Protein AF-A0A6I2UGS1-F1 (afdb_monomer_lite)

Structure (mmCIF, N/CA/C/O backbone):
data_AF-A0A6I2UGS1-F1
#
_entry.id   AF-A0A6I2UGS1-F1
#
loop_
_atom_site.group_PDB
_atom_site.id
_atom_site.type_symbol
_atom_site.label_atom_id
_atom_site.label_alt_id
_atom_site.label_comp_id
_atom_site.label_asym_id
_atom_site.label_entity_id
_atom_site.label_seq_id
_atom_site.pdbx_PDB_ins_code
_atom_site.Cartn_x
_atom_site.Cartn_y
_atom_site.Cartn_z
_atom_site.occupancy
_atom_site.B_iso_or_equiv
_atom_site.auth_seq_id
_atom_site.auth_comp_id
_atom_site.auth_asym_id
_atom_site.auth_atom_id
_atom_site.pdbx_PDB_model_num
ATOM 1 N N . MET A 1 1 ? -68.004 -13.905 40.563 1.00 34.56 1 MET A N 1
ATOM 2 C CA . MET A 1 1 ? -66.977 -14.746 39.912 1.00 34.56 1 MET A CA 1
ATOM 3 C C . MET A 1 1 ? -65.771 -13.862 39.580 1.00 34.56 1 MET A C 1
ATOM 5 O O . MET A 1 1 ? -65.942 -12.908 38.846 1.00 34.56 1 MET A O 1
ATOM 9 N N . ARG A 1 2 ? -64.620 -14.149 40.214 1.00 33.78 2 ARG A N 1
ATOM 10 C CA . ARG A 1 2 ? -63.212 -13.767 39.912 1.00 33.78 2 ARG A CA 1
ATOM 11 C C . ARG A 1 2 ? -62.805 -12.297 39.626 1.00 33.78 2 ARG A C 1
ATOM 13 O O . ARG A 1 2 ? -62.824 -11.835 38.499 1.00 33.78 2 ARG A O 1
ATOM 20 N N . MET A 1 3 ? -62.340 -11.624 40.687 1.00 33.41 3 MET A N 1
ATOM 21 C CA . MET A 1 3 ? -60.954 -11.162 40.971 1.00 33.41 3 MET A CA 1
ATOM 22 C C . MET A 1 3 ? -59.914 -11.023 39.823 1.00 33.41 3 MET A C 1
ATOM 24 O O . MET A 1 3 ? -59.700 -11.976 39.083 1.00 33.41 3 MET A O 1
ATOM 28 N N . GLY A 1 4 ? -59.128 -9.925 39.838 1.00 31.42 4 GLY A N 1
ATOM 29 C CA . GLY A 1 4 ? -57.744 -9.860 39.301 1.00 31.42 4 GLY A CA 1
ATOM 30 C C . GLY A 1 4 ? -57.366 -8.535 38.608 1.00 31.42 4 GLY A C 1
ATOM 31 O O . GLY A 1 4 ? -57.668 -8.356 37.442 1.00 31.42 4 GLY A O 1
ATOM 32 N N . LYS A 1 5 ? -56.891 -7.515 39.342 1.00 35.44 5 LYS A N 1
ATOM 33 C CA . LYS A 1 5 ? -55.477 -7.064 39.490 1.00 35.44 5 LYS A CA 1
ATOM 34 C C . LYS A 1 5 ? -54.840 -6.350 38.273 1.00 35.44 5 LYS A C 1
ATOM 36 O O . LYS A 1 5 ? -54.638 -6.928 37.218 1.00 35.44 5 LYS A O 1
ATOM 41 N N . LYS A 1 6 ? -54.445 -5.090 38.524 1.00 45.09 6 LYS A N 1
ATOM 42 C CA . LYS A 1 6 ? -53.564 -4.213 37.728 1.00 45.09 6 LYS A CA 1
ATOM 43 C C . LYS A 1 6 ? -52.198 -4.863 37.476 1.00 45.09 6 LYS A C 1
ATOM 45 O O . LYS A 1 6 ? -51.630 -5.341 38.453 1.00 45.09 6 LYS A O 1
ATOM 50 N N . ILE A 1 7 ? -51.625 -4.722 36.273 1.00 39.97 7 ILE A N 1
ATOM 51 C CA . ILE A 1 7 ? -50.166 -4.615 36.059 1.00 39.97 7 ILE A CA 1
ATOM 52 C C . ILE A 1 7 ? -49.910 -3.663 34.880 1.00 39.97 7 ILE A C 1
ATOM 54 O O . ILE A 1 7 ? -50.292 -3.939 33.747 1.00 39.97 7 ILE A O 1
ATOM 58 N N . ALA A 1 8 ? -49.271 -2.533 35.178 1.00 40.97 8 ALA A N 1
ATOM 59 C CA . ALA A 1 8 ? -48.596 -1.683 34.209 1.00 40.97 8 ALA A CA 1
ATOM 60 C C . ALA A 1 8 ? -47.269 -2.352 33.826 1.00 40.97 8 ALA A C 1
ATOM 62 O O . ALA A 1 8 ? -46.496 -2.712 34.712 1.00 40.97 8 ALA A O 1
ATOM 63 N N . ALA A 1 9 ? -46.997 -2.508 32.533 1.00 35.31 9 ALA A N 1
ATOM 64 C CA . ALA A 1 9 ? -45.681 -2.900 32.045 1.00 35.31 9 ALA A CA 1
ATOM 65 C C . ALA A 1 9 ? -44.965 -1.645 31.533 1.00 35.31 9 ALA A C 1
ATOM 67 O O . ALA A 1 9 ? -45.173 -1.197 30.408 1.00 35.31 9 ALA A O 1
ATOM 68 N N . VAL A 1 10 ? -44.153 -1.057 32.410 1.00 38.50 10 VAL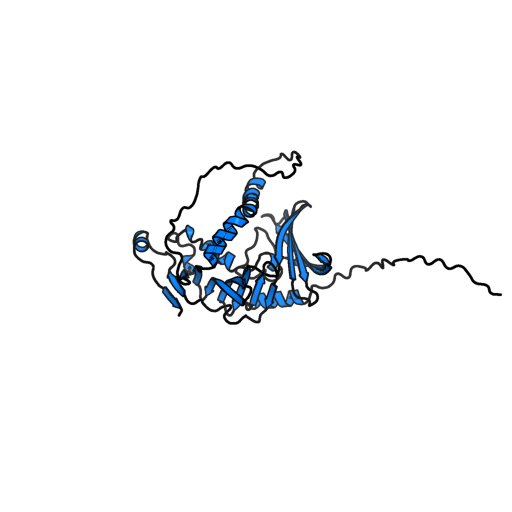 A N 1
ATOM 69 C CA . VAL A 1 10 ? -43.098 -0.111 32.048 1.00 38.50 10 VAL A CA 1
ATOM 70 C C . VAL A 1 10 ? -42.031 -0.920 31.318 1.00 38.50 10 VAL A C 1
ATOM 72 O O . VAL A 1 10 ? -41.385 -1.775 31.923 1.00 38.50 10 VAL A O 1
ATOM 75 N N . LEU A 1 11 ? -41.856 -0.680 30.018 1.00 37.00 11 LEU A N 1
ATOM 76 C CA . LEU A 1 11 ? -40.712 -1.199 29.274 1.00 37.00 11 LEU A CA 1
ATOM 77 C C . LEU A 1 11 ? -39.495 -0.345 29.653 1.00 37.00 11 LEU A C 1
ATOM 79 O O . LEU A 1 11 ? -39.149 0.629 28.991 1.00 37.00 11 LEU A O 1
ATOM 83 N N . ALA A 1 12 ? -38.887 -0.676 30.790 1.00 37.69 12 ALA A N 1
ATOM 84 C CA . ALA A 1 12 ? -37.567 -0.188 31.145 1.00 37.69 12 ALA A CA 1
ATOM 85 C C . ALA A 1 12 ? -36.560 -0.887 30.224 1.00 37.69 12 ALA A C 1
ATOM 87 O O . ALA A 1 12 ? -36.172 -2.032 30.457 1.00 37.69 12 ALA A O 1
ATOM 88 N N . PHE A 1 13 ? -36.167 -0.211 29.145 1.00 34.06 13 PHE A N 1
ATOM 89 C CA . PHE A 1 13 ? -34.981 -0.593 28.393 1.00 34.06 13 PHE A CA 1
ATOM 90 C C . PHE A 1 13 ? -33.781 -0.266 29.284 1.00 34.06 13 PHE A C 1
ATOM 92 O O . PHE A 1 13 ? -33.387 0.892 29.425 1.00 34.06 13 PHE A O 1
ATOM 99 N N . ASN A 1 14 ? -33.269 -1.285 29.975 1.00 36.50 14 ASN A N 1
ATOM 100 C CA . ASN A 1 14 ? -32.024 -1.205 30.723 1.00 36.50 14 ASN A CA 1
ATOM 101 C C . ASN A 1 14 ? -30.901 -0.830 29.746 1.00 36.50 14 ASN A C 1
ATOM 103 O O . ASN A 1 14 ? -30.330 -1.698 29.089 1.00 36.50 14 ASN A O 1
ATOM 107 N N . MET A 1 15 ? -30.550 0.456 29.683 1.00 39.25 15 MET A N 1
ATOM 108 C CA . MET A 1 15 ? -29.191 0.867 29.342 1.00 39.25 15 MET A CA 1
ATOM 109 C C . MET A 1 15 ? -28.298 0.431 30.502 1.00 39.25 15 MET A C 1
ATOM 111 O O . MET A 1 15 ? -27.984 1.199 31.411 1.00 39.25 15 MET A O 1
ATOM 115 N N . LEU A 1 16 ? -27.958 -0.857 30.504 1.00 37.12 16 LEU A N 1
ATOM 116 C CA . LEU A 1 16 ? -26.867 -1.367 31.308 1.00 37.12 16 LEU A CA 1
ATOM 117 C C . LEU A 1 16 ? -25.600 -0.702 30.777 1.00 37.12 16 LEU A C 1
ATOM 119 O O . LEU A 1 16 ? -25.140 -0.987 29.676 1.00 37.12 16 LEU A O 1
ATOM 123 N N . LEU A 1 17 ? -25.099 0.225 31.589 1.00 45.00 17 LEU A N 1
ATOM 124 C CA . LEU A 1 17 ? -23.739 0.731 31.598 1.00 45.00 17 LEU A CA 1
ATOM 125 C C . LEU A 1 17 ? -22.759 -0.428 31.368 1.00 45.00 17 LEU A C 1
ATOM 127 O O . LEU A 1 17 ? -22.372 -1.120 32.309 1.00 45.00 17 LEU A O 1
ATOM 131 N N . SER A 1 18 ? -22.333 -0.638 30.125 1.00 36.75 18 SER A N 1
ATOM 132 C CA . SER A 1 18 ? -21.083 -1.333 29.869 1.00 36.75 18 SER A CA 1
ATOM 133 C C . SER A 1 18 ? -19.977 -0.344 30.206 1.00 36.75 18 SER A C 1
ATOM 135 O O . SER A 1 18 ? -19.632 0.524 29.404 1.00 36.75 18 SER A O 1
ATOM 137 N N . ALA A 1 19 ? -19.455 -0.455 31.428 1.00 41.31 19 ALA A N 1
ATOM 138 C CA . ALA A 1 19 ? -18.101 -0.020 31.726 1.00 41.31 19 ALA A CA 1
ATOM 139 C C . ALA A 1 19 ? -17.208 -0.477 30.564 1.00 41.31 19 ALA A C 1
ATOM 141 O O . ALA A 1 19 ? -17.241 -1.650 30.186 1.00 41.31 19 ALA A O 1
ATOM 142 N N . GLY A 1 20 ? -16.519 0.477 29.938 1.00 43.28 20 GLY A N 1
ATOM 143 C CA . GLY A 1 20 ? -15.720 0.244 28.747 1.00 43.28 20 GLY A CA 1
ATOM 144 C C . GLY A 1 20 ? -14.633 -0.779 29.036 1.00 43.28 20 GLY A C 1
ATOM 145 O O . GLY A 1 20 ? -13.570 -0.438 29.544 1.00 43.28 20 GLY A O 1
ATOM 146 N N . ASN A 1 21 ? -14.890 -2.035 28.685 1.00 43.66 21 ASN A N 1
ATOM 147 C CA . ASN A 1 21 ? -13.810 -2.919 28.305 1.00 43.66 21 ASN A CA 1
ATOM 148 C C . ASN A 1 21 ? -13.248 -2.288 27.036 1.00 43.66 21 ASN A C 1
ATOM 150 O O . ASN A 1 21 ? -13.871 -2.398 25.981 1.00 43.66 21 ASN A O 1
ATOM 154 N N . ALA A 1 22 ? -12.129 -1.572 27.144 1.00 55.31 22 ALA A N 1
ATOM 155 C CA . ALA A 1 22 ? -11.294 -1.336 25.981 1.00 55.31 22 ALA A CA 1
ATOM 156 C C . ALA A 1 22 ? -10.983 -2.730 25.426 1.00 55.31 22 ALA A C 1
ATOM 158 O O . ALA A 1 22 ? -10.241 -3.505 26.033 1.00 55.31 22 ALA A O 1
ATOM 159 N N . LEU A 1 23 ? -11.689 -3.110 24.365 1.00 71.69 23 LEU A N 1
ATOM 160 C CA . LEU A 1 23 ? -11.501 -4.404 23.741 1.00 71.69 23 LEU A CA 1
ATOM 161 C C . LEU A 1 23 ? -10.096 -4.399 23.148 1.00 71.69 23 LEU A C 1
ATOM 163 O O . LEU A 1 23 ? -9.704 -3.426 22.497 1.00 71.69 23 LEU A O 1
ATOM 167 N N . ALA A 1 24 ? -9.345 -5.469 23.404 1.00 87.50 24 ALA A N 1
ATOM 168 C CA . ALA A 1 24 ? -8.058 -5.678 22.765 1.00 87.50 24 ALA A CA 1
ATOM 169 C C . ALA A 1 24 ? -8.221 -5.612 21.242 1.00 87.50 24 ALA A C 1
ATOM 171 O O . ALA A 1 24 ? -9.265 -6.005 20.716 1.00 87.50 24 ALA A O 1
ATOM 172 N N . GLU A 1 25 ? -7.187 -5.103 20.580 1.00 95.19 25 GLU A N 1
ATOM 173 C CA . GLU A 1 25 ? -7.109 -4.997 19.127 1.00 95.19 25 GLU A CA 1
ATOM 174 C C . GLU A 1 25 ? -7.538 -6.299 18.433 1.00 95.19 25 GLU A C 1
ATOM 176 O O . GLU A 1 25 ? -7.261 -7.400 18.933 1.00 95.19 25 GLU A O 1
ATOM 181 N N . GLN A 1 26 ? -8.203 -6.197 17.277 1.00 95.56 26 GLN A N 1
ATOM 182 C CA . GLN A 1 26 ? -8.654 -7.390 16.569 1.00 95.56 26 GLN A CA 1
ATOM 183 C C . GLN A 1 26 ? -7.473 -8.306 16.201 1.00 95.56 26 GLN A C 1
ATOM 185 O O . GLN A 1 26 ? -6.467 -7.837 15.664 1.00 95.56 26 GLN A O 1
ATOM 190 N N . PRO A 1 27 ? -7.603 -9.641 16.359 1.00 93.31 27 PRO A N 1
ATOM 191 C CA . PRO A 1 27 ? -6.539 -10.590 16.009 1.00 93.31 27 PRO A CA 1
ATOM 192 C C . PRO A 1 27 ? -6.046 -10.486 14.556 1.00 93.31 27 PRO A C 1
ATOM 194 O O . PRO A 1 27 ? -4.914 -10.857 14.244 1.00 93.31 27 PRO A O 1
ATOM 197 N N . ALA A 1 28 ? -6.894 -9.986 13.653 1.00 94.25 28 ALA A N 1
ATOM 198 C CA . ALA A 1 28 ? -6.541 -9.756 12.259 1.00 94.25 28 ALA A CA 1
ATOM 199 C C . ALA A 1 28 ? -5.427 -8.708 12.088 1.00 94.25 28 ALA A C 1
ATOM 201 O O . ALA A 1 28 ? -4.607 -8.859 11.183 1.00 94.25 28 ALA A O 1
ATOM 202 N N . ALA A 1 29 ? -5.346 -7.699 12.963 1.00 96.44 29 ALA A N 1
ATOM 203 C CA . ALA A 1 29 ? -4.320 -6.660 12.902 1.00 96.44 29 ALA A CA 1
ATOM 204 C C . ALA A 1 29 ? -2.906 -7.252 12.981 1.00 96.44 29 ALA A C 1
ATOM 206 O O . ALA A 1 29 ? -2.065 -6.983 12.121 1.00 96.44 29 ALA A O 1
ATOM 207 N N . GLU A 1 30 ? -2.665 -8.131 13.957 1.00 95.06 30 GLU A N 1
ATOM 208 C CA . GLU A 1 30 ? -1.366 -8.786 14.130 1.00 95.06 30 GLU A CA 1
ATOM 209 C C . GLU A 1 30 ? -1.033 -9.712 12.957 1.00 95.06 30 GLU A C 1
ATOM 211 O O . GLU A 1 30 ? 0.096 -9.731 12.465 1.00 95.06 30 GLU A O 1
ATOM 216 N N . LYS A 1 31 ? -2.040 -10.416 12.424 1.00 95.19 31 LYS A N 1
ATOM 217 C CA . LYS A 1 31 ? -1.878 -11.217 11.206 1.00 95.19 31 LYS A CA 1
ATOM 218 C C . LYS A 1 31 ? -1.417 -10.356 10.024 1.00 95.19 31 LYS A C 1
ATOM 220 O O . LYS A 1 31 ? -0.528 -10.778 9.286 1.00 95.19 31 LYS A O 1
ATOM 225 N N . TYR A 1 32 ? -1.998 -9.170 9.832 1.00 97.19 32 TYR A N 1
ATOM 226 C CA . TYR A 1 32 ? -1.594 -8.265 8.754 1.00 97.19 32 TYR A CA 1
ATOM 227 C C . TYR A 1 32 ? -0.193 -7.693 8.974 1.00 97.19 32 TYR A C 1
ATOM 229 O O . TYR A 1 32 ? 0.596 -7.682 8.030 1.00 97.19 32 TYR A O 1
ATOM 237 N N . ARG A 1 33 ? 0.162 -7.305 10.207 1.00 96.94 33 ARG A N 1
ATOM 238 C CA . ARG A 1 33 ? 1.532 -6.875 10.538 1.00 96.94 33 ARG A CA 1
ATOM 239 C C . ARG A 1 33 ? 2.556 -7.949 10.202 1.00 96.94 33 ARG A C 1
ATOM 241 O O . ARG A 1 33 ? 3.498 -7.672 9.463 1.00 96.94 33 ARG A O 1
ATOM 248 N N . ALA A 1 34 ? 2.346 -9.175 10.680 1.00 95.31 34 ALA A N 1
ATOM 249 C CA . ALA A 1 34 ? 3.240 -10.298 10.411 1.00 95.31 34 ALA A CA 1
ATOM 250 C C . ALA A 1 34 ? 3.362 -10.577 8.903 1.00 95.31 34 ALA A C 1
ATOM 252 O O . ALA A 1 34 ? 4.459 -10.774 8.386 1.00 95.31 34 ALA A O 1
ATOM 253 N N . MET A 1 35 ? 2.245 -10.533 8.174 1.00 95.31 35 MET A N 1
ATOM 254 C CA . MET A 1 35 ? 2.219 -10.730 6.724 1.00 95.31 35 MET A CA 1
ATOM 255 C C . MET A 1 35 ? 3.035 -9.664 5.974 1.00 95.31 35 MET A C 1
ATOM 257 O O . MET A 1 35 ? 3.856 -10.003 5.118 1.00 95.31 35 MET A O 1
ATOM 261 N N . PHE A 1 36 ? 2.856 -8.384 6.312 1.00 95.81 36 PHE A N 1
ATOM 262 C CA . PHE A 1 36 ? 3.607 -7.296 5.684 1.00 95.81 36 PHE A CA 1
ATOM 263 C C . PHE A 1 36 ? 5.091 -7.323 6.059 1.00 95.81 36 PHE A C 1
ATOM 265 O O . PHE A 1 36 ? 5.935 -7.121 5.186 1.00 95.81 36 PHE A O 1
ATOM 272 N N . GLN A 1 37 ? 5.425 -7.649 7.311 1.00 93.19 37 GLN A N 1
ATOM 273 C CA . GLN A 1 37 ? 6.811 -7.812 7.765 1.00 93.19 37 GLN A CA 1
ATOM 274 C C . GLN A 1 37 ? 7.529 -8.971 7.061 1.00 93.19 37 GLN A C 1
ATOM 276 O O . GLN A 1 37 ? 8.687 -8.828 6.675 1.00 93.19 37 GLN A O 1
ATOM 281 N N . ASN A 1 38 ? 6.838 -10.090 6.823 1.00 92.12 38 ASN A N 1
ATOM 282 C CA . ASN A 1 38 ? 7.386 -11.235 6.090 1.00 92.12 38 ASN A CA 1
ATOM 283 C C . ASN A 1 38 ? 7.609 -10.946 4.593 1.00 92.12 38 ASN A C 1
ATOM 285 O O . ASN A 1 38 ? 8.253 -11.735 3.899 1.00 92.12 38 ASN A O 1
ATOM 289 N N . GLY A 1 39 ? 7.060 -9.846 4.065 1.00 92.00 39 GLY A N 1
ATOM 290 C CA . GLY A 1 39 ? 7.264 -9.416 2.680 1.00 92.00 39 GLY A CA 1
ATOM 291 C C . GLY A 1 39 ? 6.611 -10.314 1.624 1.00 92.00 39 GLY A C 1
ATOM 292 O O . GLY A 1 39 ? 6.949 -10.198 0.445 1.00 92.00 39 GLY A O 1
ATOM 293 N N . THR A 1 40 ? 5.692 -11.200 2.026 1.00 95.25 40 THR A N 1
ATOM 294 C CA . THR A 1 40 ? 4.901 -12.040 1.115 1.00 95.25 40 THR A CA 1
ATOM 295 C C . THR A 1 40 ? 3.423 -11.756 1.306 1.00 95.25 40 THR A C 1
ATOM 297 O O . THR A 1 40 ? 2.849 -12.119 2.332 1.00 95.25 40 THR A O 1
ATOM 300 N N . PHE A 1 41 ? 2.815 -11.089 0.326 1.00 96.75 41 PHE A N 1
ATOM 301 C CA . PHE A 1 41 ? 1.415 -10.689 0.395 1.00 96.75 41 PHE A CA 1
ATOM 302 C C . PHE A 1 41 ? 0.837 -10.288 -0.959 1.00 96.75 41 PHE A C 1
ATOM 304 O O . PHE A 1 41 ? 1.555 -9.926 -1.890 1.00 96.75 41 PHE A O 1
ATOM 311 N N . TYR A 1 42 ? -0.486 -10.273 -1.021 1.00 96.62 42 TYR A N 1
ATOM 312 C CA . TYR A 1 42 ? -1.316 -9.696 -2.063 1.00 96.62 42 TYR A CA 1
ATOM 313 C C . TYR A 1 42 ? -2.394 -8.837 -1.399 1.00 96.62 42 TYR A C 1
ATOM 315 O O . TYR A 1 42 ? -3.136 -9.315 -0.538 1.00 96.62 42 TYR A O 1
ATOM 323 N N . VAL A 1 43 ? -2.474 -7.575 -1.808 1.00 95.69 43 VAL A N 1
ATOM 324 C CA . VAL A 1 43 ? -3.500 -6.617 -1.395 1.00 95.69 43 VAL A CA 1
ATOM 325 C C . VAL A 1 43 ? -4.260 -6.176 -2.633 1.00 95.69 43 VAL A C 1
ATOM 327 O O . VAL A 1 43 ? -3.645 -5.732 -3.596 1.00 95.69 43 VAL A O 1
ATOM 330 N N . GLU A 1 44 ? -5.584 -6.270 -2.592 1.00 92.44 44 GLU A N 1
ATOM 331 C CA . GLU A 1 44 ? -6.503 -5.739 -3.599 1.00 92.44 44 GLU A CA 1
ATOM 332 C C . GLU A 1 44 ? -7.468 -4.762 -2.932 1.00 92.44 44 GLU A C 1
ATOM 334 O O . GLU A 1 44 ? -8.060 -5.075 -1.892 1.00 92.44 44 GLU A O 1
ATOM 339 N N . TYR A 1 45 ? -7.621 -3.585 -3.530 1.00 88.81 45 TYR A N 1
ATOM 340 C CA . TYR A 1 45 ? -8.390 -2.483 -2.964 1.00 88.81 45 TYR A CA 1
ATOM 341 C C . TYR A 1 45 ? -9.050 -1.624 -4.046 1.00 88.81 45 TYR A C 1
ATOM 343 O O . TYR A 1 45 ? -8.728 -1.716 -5.233 1.00 88.81 45 TYR A O 1
ATOM 351 N N . GLY A 1 46 ? -10.006 -0.805 -3.622 1.00 82.12 46 GLY A N 1
ATOM 352 C CA . GLY A 1 46 ? -10.891 -0.040 -4.496 1.00 82.12 46 GLY A CA 1
ATOM 353 C C . GLY A 1 46 ? -12.329 -0.567 -4.457 1.00 82.12 46 GLY A C 1
ATOM 354 O O . GLY A 1 46 ? -12.628 -1.478 -3.681 1.00 82.12 46 GLY A O 1
ATOM 355 N N . PRO A 1 47 ? -13.223 -0.008 -5.289 1.00 67.88 47 PRO A N 1
ATOM 356 C CA . PRO A 1 47 ? -14.657 -0.234 -5.173 1.00 67.88 47 PRO A CA 1
ATOM 357 C C . PRO A 1 47 ? -15.034 -1.718 -5.287 1.00 67.88 47 PRO A C 1
ATOM 359 O O . PRO A 1 47 ? -14.590 -2.436 -6.200 1.00 67.88 47 PRO A O 1
ATOM 362 N N . LYS A 1 48 ? -15.895 -2.186 -4.374 1.00 59.22 48 LYS A N 1
ATOM 363 C CA . LYS A 1 48 ? -16.516 -3.518 -4.476 1.00 59.22 48 LYS A CA 1
ATOM 364 C C . LYS A 1 48 ? -17.526 -3.562 -5.632 1.00 59.22 48 LYS A C 1
ATOM 366 O O . LYS A 1 48 ? -18.389 -2.701 -5.758 1.00 59.22 48 LYS A O 1
ATOM 371 N N . GLY A 1 49 ? -17.450 -4.609 -6.459 1.00 58.50 49 GLY A N 1
ATOM 372 C CA . GLY A 1 49 ? -18.314 -4.801 -7.636 1.00 58.50 49 GLY A CA 1
ATOM 373 C C . GLY A 1 49 ? -17.624 -4.520 -8.977 1.00 58.50 49 GLY A C 1
ATOM 374 O O . GLY A 1 49 ? -16.396 -4.576 -9.068 1.00 58.50 49 GLY A O 1
ATOM 375 N N . TRP A 1 50 ? -18.430 -4.268 -10.020 1.00 52.34 50 TRP A N 1
ATOM 376 C CA . TRP A 1 50 ? -17.964 -3.997 -11.385 1.00 52.34 50 TRP A CA 1
ATOM 377 C C . TRP A 1 50 ? -17.064 -2.768 -11.422 1.00 52.34 50 TRP A C 1
ATOM 379 O O . TRP A 1 50 ? -17.500 -1.662 -11.111 1.00 52.34 50 TRP A O 1
ATOM 389 N N . GLY A 1 51 ? -15.824 -2.948 -11.860 1.00 63.25 51 GLY A N 1
ATOM 390 C CA . GLY A 1 51 ? -14.897 -1.838 -11.965 1.00 63.25 51 GLY A CA 1
ATOM 391 C C . GLY A 1 51 ? -13.453 -2.289 -11.986 1.00 63.25 51 GLY A C 1
ATOM 392 O O . GLY A 1 51 ? -13.134 -3.478 -12.084 1.00 63.25 51 GLY A O 1
ATOM 393 N N . MET A 1 52 ? -12.572 -1.300 -11.920 1.00 68.88 52 MET A N 1
ATOM 394 C CA . MET A 1 52 ? -11.154 -1.546 -11.760 1.00 68.88 52 MET A CA 1
ATOM 395 C C . MET A 1 52 ? -10.728 -1.367 -10.320 1.00 68.88 52 MET A C 1
ATOM 397 O O . MET A 1 52 ? -11.046 -0.363 -9.689 1.00 68.88 52 MET A O 1
ATOM 401 N N . ARG A 1 53 ? -9.942 -2.330 -9.863 1.00 81.31 53 ARG A N 1
ATOM 402 C CA . ARG A 1 53 ? -9.305 -2.359 -8.556 1.00 81.31 53 ARG A CA 1
ATOM 403 C C . ARG A 1 53 ? -7.811 -2.221 -8.714 1.00 81.31 53 ARG A C 1
ATOM 405 O O . ARG A 1 53 ? -7.250 -2.583 -9.752 1.00 81.31 53 ARG A O 1
ATOM 412 N N . ASP A 1 54 ? -7.188 -1.710 -7.682 1.00 85.69 54 ASP A N 1
ATOM 413 C CA . ASP A 1 54 ? -5.751 -1.637 -7.564 1.00 85.69 54 ASP A CA 1
ATOM 414 C C . ASP A 1 54 ? -5.257 -2.865 -6.812 1.00 85.69 54 ASP A C 1
ATOM 416 O O . ASP A 1 54 ? -5.965 -3.436 -5.975 1.00 85.69 54 ASP A O 1
ATOM 420 N N . TYR A 1 55 ? -4.043 -3.297 -7.133 1.00 91.00 55 TYR A N 1
ATOM 421 C CA . TYR A 1 55 ? -3.388 -4.340 -6.370 1.00 91.00 55 TYR A CA 1
ATOM 422 C C . TYR A 1 55 ? -1.916 -4.038 -6.144 1.00 91.00 55 TYR A C 1
ATOM 424 O O . TYR A 1 55 ? -1.246 -3.423 -6.976 1.00 91.00 55 TYR A O 1
ATOM 432 N N . VAL A 1 56 ? -1.416 -4.550 -5.026 1.00 95.19 56 VAL A N 1
ATOM 433 C CA . VAL A 1 56 ? 0.004 -4.599 -4.691 1.00 95.19 56 VAL A CA 1
ATOM 434 C C . VAL A 1 56 ? 0.327 -6.016 -4.246 1.00 95.19 56 VAL A C 1
ATOM 436 O O . VAL A 1 56 ? -0.367 -6.594 -3.411 1.00 95.19 56 VAL A O 1
ATOM 439 N N . VAL A 1 57 ? 1.383 -6.585 -4.811 1.00 96.50 57 VAL A N 1
ATOM 440 C CA . VAL A 1 57 ? 1.849 -7.937 -4.516 1.00 96.50 57 VAL A CA 1
ATOM 441 C C . VAL A 1 57 ? 3.342 -7.930 -4.226 1.00 96.50 57 VAL A C 1
ATOM 443 O O . VAL A 1 57 ? 4.112 -7.237 -4.893 1.00 96.50 57 VAL A O 1
ATOM 446 N N . ALA A 1 58 ? 3.752 -8.706 -3.231 1.00 96.94 58 ALA A N 1
ATOM 447 C CA . ALA A 1 58 ? 5.141 -8.882 -2.845 1.00 96.94 58 ALA A CA 1
ATOM 448 C C . ALA A 1 58 ? 5.448 -10.365 -2.617 1.00 96.94 58 ALA A C 1
ATOM 450 O O . ALA A 1 58 ? 4.630 -11.088 -2.048 1.00 96.94 58 ALA A O 1
ATOM 451 N N . GLN A 1 59 ? 6.618 -10.813 -3.074 1.00 95.38 59 GLN A N 1
ATOM 452 C CA . GLN A 1 59 ? 7.159 -12.144 -2.795 1.00 95.38 59 GLN A CA 1
ATOM 453 C C . GLN A 1 59 ? 8.664 -12.153 -3.056 1.00 95.38 59 GLN A C 1
ATOM 455 O O . GLN A 1 59 ? 9.102 -11.682 -4.103 1.00 95.38 59 GLN A O 1
ATOM 460 N N . ASN A 1 60 ? 9.456 -12.733 -2.151 1.00 89.44 60 ASN A N 1
ATOM 461 C CA . ASN A 1 60 ? 10.890 -12.989 -2.362 1.00 89.44 60 ASN A CA 1
ATOM 462 C C . ASN A 1 60 ? 11.685 -11.759 -2.858 1.00 89.44 60 ASN A C 1
ATOM 464 O O . ASN A 1 60 ? 12.507 -11.865 -3.763 1.00 89.44 60 ASN A O 1
ATOM 468 N N . GLY A 1 61 ? 11.411 -10.575 -2.300 1.00 89.38 61 GLY A N 1
ATOM 469 C CA . GLY A 1 61 ? 12.085 -9.324 -2.678 1.00 89.38 61 GLY A CA 1
ATOM 470 C C . GLY A 1 61 ? 11.565 -8.660 -3.960 1.00 89.38 61 GLY A C 1
ATOM 471 O O . GLY A 1 61 ? 11.932 -7.516 -4.234 1.00 89.38 61 GLY A O 1
ATOM 472 N N . VAL A 1 62 ? 10.671 -9.322 -4.697 1.00 95.31 62 VAL A N 1
ATOM 473 C CA . VAL A 1 62 ? 9.935 -8.742 -5.822 1.00 95.31 62 VAL A CA 1
ATOM 474 C C . VAL A 1 62 ? 8.711 -8.001 -5.295 1.00 95.31 62 VAL A C 1
ATOM 476 O O . VAL A 1 62 ? 7.985 -8.511 -4.441 1.00 95.31 62 VAL A O 1
ATOM 479 N N . ARG A 1 63 ? 8.457 -6.809 -5.835 1.00 96.31 63 ARG A N 1
ATOM 480 C CA . ARG A 1 63 ? 7.249 -6.014 -5.582 1.00 96.31 63 ARG A CA 1
ATOM 481 C C . ARG A 1 63 ? 6.605 -5.668 -6.913 1.00 96.31 63 ARG A C 1
ATOM 483 O O . ARG A 1 63 ? 7.307 -5.283 -7.841 1.00 96.31 63 ARG A O 1
ATOM 490 N N . MET A 1 64 ? 5.292 -5.779 -7.022 1.00 94.94 64 MET A N 1
ATOM 491 C CA . MET A 1 64 ? 4.556 -5.375 -8.215 1.00 94.94 64 MET A CA 1
ATOM 492 C C . MET A 1 64 ? 3.258 -4.691 -7.822 1.00 94.94 64 MET A C 1
ATOM 494 O O . MET A 1 64 ? 2.617 -5.075 -6.846 1.00 94.94 64 MET A O 1
ATOM 498 N N . SER A 1 65 ? 2.864 -3.700 -8.606 1.00 91.19 65 SER A N 1
ATOM 499 C CA . SER A 1 65 ? 1.548 -3.089 -8.518 1.00 91.19 65 SER A CA 1
ATOM 500 C C . SER A 1 65 ? 0.912 -2.973 -9.892 1.00 91.19 65 SER A C 1
ATOM 502 O O . SER A 1 65 ? 1.574 -3.033 -10.937 1.00 91.19 65 SER A O 1
ATOM 504 N N . GLY A 1 66 ? -0.403 -2.837 -9.897 1.00 84.62 66 GLY A N 1
ATOM 505 C CA . GLY A 1 66 ? -1.156 -2.685 -11.122 1.00 84.62 66 GLY A CA 1
ATOM 506 C C . GLY A 1 66 ? -2.645 -2.659 -10.869 1.00 84.62 66 GLY A C 1
ATOM 507 O O . GLY A 1 66 ? -3.113 -2.378 -9.768 1.00 84.62 66 GLY A O 1
ATOM 508 N N . TYR A 1 67 ? -3.383 -2.988 -11.920 1.00 81.62 67 TYR A N 1
ATOM 509 C CA . TYR A 1 67 ? -4.830 -2.887 -11.926 1.00 81.62 67 TYR A CA 1
ATOM 510 C C . TYR A 1 67 ? -5.483 -4.213 -12.279 1.00 81.62 67 TYR A C 1
ATOM 512 O O . TYR A 1 67 ? -4.994 -4.958 -13.126 1.00 81.62 67 TYR A O 1
ATOM 520 N N . LYS A 1 68 ? -6.633 -4.483 -11.682 1.00 77.69 68 LYS A N 1
ATOM 521 C CA . LYS A 1 68 ? -7.465 -5.646 -11.961 1.00 77.69 68 LYS A CA 1
ATOM 522 C C . LYS A 1 68 ? -8.836 -5.165 -12.412 1.00 77.69 68 LYS A C 1
ATOM 524 O O . LYS A 1 68 ? -9.521 -4.462 -11.680 1.00 77.69 68 LYS A O 1
ATOM 529 N N . LEU A 1 69 ? -9.219 -5.512 -13.634 1.00 73.69 69 LEU A N 1
ATOM 530 C CA . LEU A 1 69 ? -10.507 -5.160 -14.225 1.00 73.69 69 LEU A CA 1
ATOM 531 C C . LEU A 1 69 ? -11.422 -6.380 -14.209 1.00 73.69 69 LEU A C 1
ATOM 533 O O . LEU A 1 69 ? -11.165 -7.353 -14.926 1.00 73.69 69 LEU A O 1
ATOM 537 N N . GLU A 1 70 ? -12.497 -6.307 -13.431 1.00 66.44 70 GLU A N 1
ATOM 538 C CA . GLU A 1 70 ? -13.573 -7.297 -13.467 1.00 66.44 70 GLU A CA 1
ATOM 539 C C . GLU A 1 70 ? -14.542 -6.975 -14.618 1.00 66.44 70 GLU A C 1
ATOM 541 O O . GLU A 1 70 ? -15.031 -5.852 -14.745 1.00 66.44 70 GLU A O 1
ATOM 546 N N . LYS A 1 71 ? -14.804 -7.959 -15.488 1.00 65.00 71 LYS A N 1
ATOM 547 C CA . LYS A 1 71 ? -15.733 -7.886 -16.632 1.00 65.00 71 LYS A CA 1
ATOM 548 C C . LYS A 1 71 ? -16.772 -8.996 -16.543 1.00 65.00 71 LYS A C 1
ATOM 550 O O . LYS A 1 71 ? -16.541 -10.008 -15.884 1.00 65.00 71 LYS A O 1
ATOM 555 N N . LEU A 1 72 ? -17.888 -8.829 -17.261 1.00 54.19 72 LEU A N 1
ATOM 556 C CA . LEU A 1 72 ? -19.031 -9.754 -17.241 1.00 54.19 72 LEU A CA 1
ATOM 557 C C . LEU A 1 72 ? -18.642 -11.234 -17.407 1.00 54.19 72 LEU A C 1
ATOM 559 O O . LEU A 1 72 ? -19.291 -12.104 -16.840 1.00 54.19 72 LEU A O 1
ATOM 563 N N . PHE A 1 73 ? -17.550 -11.504 -18.127 1.00 62.03 73 PHE A N 1
ATOM 564 C CA . PHE A 1 73 ? -17.053 -12.850 -18.416 1.00 62.03 73 PHE A CA 1
ATOM 565 C C . PHE A 1 73 ? -15.581 -13.056 -18.037 1.00 62.03 73 PHE A C 1
ATOM 567 O O . PHE A 1 73 ? -14.836 -13.726 -18.750 1.00 62.03 73 PHE A O 1
ATOM 574 N N . GLY A 1 74 ? -15.148 -12.473 -16.920 1.00 65.88 74 GLY A N 1
ATOM 575 C CA . GLY A 1 74 ? -13.855 -12.777 -16.313 1.00 65.88 74 GLY A CA 1
ATOM 576 C C . GLY A 1 74 ? -13.044 -11.545 -15.949 1.00 65.88 74 GLY A C 1
ATOM 577 O O . GLY A 1 74 ? -13.493 -10.406 -16.065 1.00 65.88 74 GLY A O 1
ATOM 578 N N . THR A 1 75 ? -11.815 -11.788 -15.518 1.00 69.50 75 THR A N 1
ATOM 579 C CA . THR A 1 75 ? -10.972 -10.758 -14.918 1.00 69.50 75 THR A CA 1
ATOM 580 C C . THR A 1 75 ? -9.687 -10.589 -15.709 1.00 69.50 75 THR A C 1
ATOM 582 O O . THR A 1 75 ? -9.074 -11.567 -16.132 1.00 69.50 75 THR A O 1
ATOM 585 N N . THR A 1 76 ? -9.281 -9.342 -15.945 1.00 72.31 76 THR A N 1
ATOM 586 C CA . THR A 1 76 ? -8.011 -9.022 -16.610 1.00 72.31 76 THR A CA 1
ATOM 587 C C . THR A 1 76 ? -7.114 -8.233 -15.667 1.00 72.31 76 THR A C 1
ATOM 589 O O . THR A 1 76 ? -7.531 -7.202 -15.145 1.00 72.31 76 THR A O 1
ATOM 592 N N . THR A 1 77 ? -5.880 -8.695 -15.485 1.00 77.69 77 THR A N 1
ATOM 593 C CA . THR A 1 77 ? -4.857 -8.015 -14.681 1.00 77.69 77 THR A CA 1
ATOM 594 C C . THR A 1 77 ? -3.898 -7.250 -15.590 1.00 77.69 77 THR A C 1
ATOM 596 O O . THR A 1 77 ? -3.480 -7.756 -16.631 1.00 77.69 77 THR A O 1
ATOM 599 N N . TYR A 1 78 ? -3.543 -6.035 -15.186 1.00 78.38 78 TYR A N 1
ATOM 600 C CA . TYR A 1 78 ? -2.654 -5.115 -15.883 1.00 78.38 78 TYR A CA 1
ATOM 601 C C . TYR A 1 78 ? -1.525 -4.691 -14.933 1.00 78.38 78 TYR A C 1
ATOM 603 O O . TYR A 1 78 ? -1.688 -3.702 -14.213 1.00 78.38 78 TYR A O 1
ATOM 611 N N . PRO A 1 79 ? -0.390 -5.414 -14.913 1.00 83.00 79 PRO A N 1
ATOM 612 C CA . PRO A 1 79 ? 0.806 -4.976 -14.199 1.00 83.00 79 PRO A CA 1
ATOM 613 C C . PRO A 1 79 ? 1.245 -3.604 -14.694 1.00 83.00 79 PRO A C 1
ATOM 615 O O . PRO A 1 79 ? 1.332 -3.404 -15.904 1.00 83.00 79 PRO A O 1
ATOM 618 N N . ALA A 1 80 ? 1.506 -2.672 -13.784 1.00 82.81 80 ALA A N 1
ATOM 619 C CA . ALA A 1 80 ? 1.895 -1.304 -14.119 1.00 82.81 80 ALA A CA 1
ATOM 620 C C . ALA A 1 80 ? 3.330 -1.009 -13.682 1.00 82.81 80 ALA A C 1
ATOM 622 O O . ALA A 1 80 ? 4.107 -0.479 -14.470 1.00 82.81 80 ALA A O 1
ATOM 623 N N . TYR A 1 81 ? 3.707 -1.433 -12.475 1.00 88.50 81 TYR A N 1
ATOM 624 C CA . TYR A 1 81 ? 5.041 -1.204 -11.930 1.00 88.50 81 TYR A CA 1
ATOM 625 C C . TYR A 1 81 ? 5.586 -2.472 -11.292 1.00 88.50 81 TYR A C 1
ATOM 627 O O . TYR A 1 81 ? 4.837 -3.269 -10.723 1.00 88.50 81 TYR A O 1
ATOM 635 N N . ARG A 1 82 ? 6.902 -2.664 -11.367 1.00 93.19 82 ARG A N 1
ATOM 636 C CA . ARG A 1 82 ? 7.598 -3.757 -10.681 1.00 93.19 82 ARG A CA 1
ATOM 637 C C . ARG A 1 82 ? 8.941 -3.276 -10.153 1.00 93.19 82 ARG A C 1
ATOM 639 O O . ARG A 1 82 ? 9.619 -2.495 -10.808 1.00 93.19 82 ARG A O 1
ATOM 646 N N . TYR A 1 83 ? 9.335 -3.790 -9.001 1.00 94.88 83 TYR A N 1
ATOM 647 C CA . TYR A 1 83 ? 10.714 -3.810 -8.546 1.00 94.88 83 TYR A CA 1
ATOM 648 C C . TYR A 1 83 ? 11.197 -5.251 -8.472 1.00 94.88 83 TYR A C 1
ATOM 650 O O . TYR A 1 83 ? 10.509 -6.106 -7.907 1.00 94.88 83 TYR A O 1
ATOM 658 N N . ASP A 1 84 ? 12.367 -5.508 -9.045 1.00 95.38 84 ASP A N 1
ATOM 659 C CA . ASP A 1 84 ? 12.990 -6.827 -9.059 1.00 95.38 84 ASP A CA 1
ATOM 660 C C . ASP A 1 84 ? 14.505 -6.690 -9.232 1.00 95.38 84 ASP A C 1
ATOM 662 O O . ASP A 1 84 ? 14.958 -6.001 -10.147 1.00 95.38 84 ASP A O 1
ATOM 666 N N . ASN A 1 85 ? 15.280 -7.332 -8.354 1.00 93.31 85 ASN A N 1
ATOM 667 C CA . ASN A 1 85 ? 16.746 -7.375 -8.399 1.00 93.31 85 ASN A CA 1
ATOM 668 C C . ASN A 1 85 ? 17.418 -6.004 -8.613 1.00 93.31 85 ASN A C 1
ATOM 670 O O . ASN A 1 85 ? 18.271 -5.856 -9.485 1.00 93.31 85 ASN A O 1
ATOM 674 N N . GLY A 1 86 ? 17.016 -4.991 -7.837 1.00 93.19 86 GLY A N 1
ATOM 675 C CA . GLY A 1 86 ? 17.601 -3.647 -7.921 1.00 93.19 86 GLY A CA 1
ATOM 676 C C . GLY A 1 86 ? 17.160 -2.836 -9.141 1.00 93.19 86 GLY A C 1
ATOM 677 O O . GLY A 1 86 ? 17.707 -1.768 -9.384 1.00 93.19 86 GLY A O 1
ATOM 678 N N . LYS A 1 87 ? 16.174 -3.309 -9.909 1.00 93.69 87 LYS A N 1
ATOM 679 C CA . LYS A 1 87 ? 15.638 -2.608 -11.078 1.00 93.69 87 LYS A CA 1
ATOM 680 C C . LYS A 1 87 ? 14.173 -2.246 -10.880 1.00 93.69 87 LYS A C 1
ATOM 682 O O . LYS A 1 87 ? 13.386 -3.041 -10.363 1.00 93.69 87 LYS A O 1
ATOM 687 N N . TYR A 1 88 ? 13.806 -1.066 -11.356 1.00 91.44 88 TYR A N 1
ATOM 688 C CA . TYR A 1 88 ? 12.437 -0.589 -11.474 1.00 91.44 88 TYR A CA 1
ATOM 689 C C . TYR A 1 88 ? 11.939 -0.769 -12.901 1.00 91.44 88 TYR A C 1
ATOM 691 O O . TYR A 1 88 ? 12.628 -0.416 -13.853 1.00 91.44 88 TYR A O 1
ATOM 699 N N . TYR A 1 89 ? 10.722 -1.276 -13.047 1.00 89.31 89 TYR A N 1
ATOM 700 C CA . TYR A 1 89 ? 10.057 -1.472 -14.326 1.00 89.31 89 TYR A CA 1
ATOM 701 C C . TYR A 1 89 ? 8.751 -0.685 -14.344 1.00 89.31 89 TYR A C 1
ATOM 703 O O . TYR A 1 89 ? 7.988 -0.728 -13.376 1.00 89.31 89 TYR A O 1
ATOM 711 N N . GLN A 1 90 ? 8.483 -0.025 -15.466 1.00 85.06 90 GLN A N 1
ATOM 712 C CA . GLN A 1 90 ? 7.204 0.608 -15.783 1.00 85.06 90 GLN A CA 1
ATOM 713 C C . GLN A 1 90 ? 6.616 -0.077 -17.018 1.00 85.06 90 GLN A C 1
ATOM 715 O O . GLN A 1 90 ? 7.309 -0.206 -18.026 1.00 85.06 90 GLN A O 1
ATOM 720 N N . PHE A 1 91 ? 5.357 -0.509 -16.969 1.00 79.56 91 PHE A N 1
ATOM 721 C CA . PHE A 1 91 ? 4.683 -1.192 -18.074 1.00 79.56 91 PHE A CA 1
ATOM 722 C C . PHE A 1 91 ? 3.595 -0.322 -18.697 1.00 79.56 91 PHE A C 1
ATOM 724 O O . PHE A 1 91 ? 2.651 0.119 -18.040 1.00 79.56 91 PHE A O 1
ATOM 731 N N . CYS A 1 92 ? 3.662 -0.181 -20.015 1.00 70.50 92 CYS A N 1
ATOM 732 C CA . CYS A 1 92 ? 2.618 0.414 -20.829 1.00 70.50 92 CYS A CA 1
ATOM 733 C C . CYS A 1 92 ? 1.747 -0.709 -21.400 1.00 70.50 92 CYS A C 1
ATOM 735 O O . CYS A 1 92 ? 2.140 -1.408 -22.338 1.00 70.50 92 CYS A O 1
ATOM 737 N N . ASN A 1 93 ? 0.542 -0.888 -20.850 1.00 64.69 93 ASN A N 1
ATOM 738 C CA . ASN A 1 93 ? -0.447 -1.804 -21.415 1.00 64.69 93 ASN A CA 1
ATOM 739 C C . ASN A 1 93 ? -1.474 -1.030 -22.243 1.00 64.69 93 ASN A C 1
ATOM 741 O O . ASN A 1 93 ? -1.956 0.030 -21.846 1.00 64.69 93 ASN A O 1
ATOM 745 N N . LYS A 1 94 ? -1.932 -1.639 -23.341 1.00 55.78 94 LYS A N 1
ATOM 746 C CA . LYS A 1 94 ? -3.040 -1.131 -24.168 1.00 55.78 94 LYS A CA 1
ATOM 747 C C . LYS A 1 94 ? -4.313 -0.803 -23.358 1.00 55.78 94 LYS A C 1
ATOM 749 O O . LYS A 1 94 ? -5.094 0.048 -23.770 1.00 55.78 94 LYS A O 1
ATOM 754 N N . GLY A 1 95 ? -4.526 -1.474 -22.219 1.00 49.75 95 GLY A N 1
ATOM 755 C CA . GLY A 1 95 ? -5.657 -1.244 -21.310 1.00 49.75 95 GLY A CA 1
ATOM 756 C C . GLY A 1 95 ? -5.480 -0.079 -20.326 1.00 49.75 95 GLY A C 1
ATOM 757 O O . GLY A 1 95 ? -6.467 0.573 -19.999 1.00 49.75 95 GLY A O 1
ATOM 758 N N . THR A 1 96 ? -4.252 0.230 -19.890 1.00 48.94 96 THR A N 1
ATOM 759 C CA . THR A 1 96 ? -3.983 1.310 -18.919 1.00 48.94 96 THR A CA 1
ATOM 760 C C . THR A 1 96 ? -4.083 2.702 -19.540 1.00 48.94 96 THR A C 1
ATOM 762 O O . THR A 1 96 ? -4.516 3.631 -18.868 1.00 48.94 96 THR A O 1
ATOM 765 N N . VAL A 1 97 ? -3.755 2.846 -20.829 1.00 43.69 97 VAL A N 1
ATOM 766 C CA . VAL A 1 97 ? -3.792 4.142 -21.538 1.00 43.69 97 VAL A CA 1
ATOM 767 C C . VAL A 1 97 ? -5.223 4.673 -21.689 1.00 43.69 97 VAL A C 1
ATOM 769 O O . VAL A 1 97 ? -5.475 5.847 -21.436 1.00 43.69 97 VAL A O 1
ATOM 772 N N . LYS A 1 98 ? -6.196 3.802 -22.007 1.00 43.75 98 LYS A N 1
ATOM 773 C CA . LYS A 1 98 ? -7.621 4.188 -22.008 1.00 43.75 98 LYS A CA 1
ATOM 774 C C . LYS A 1 98 ? -8.095 4.636 -20.625 1.00 43.75 98 LYS A C 1
ATOM 776 O O . LYS A 1 98 ? -8.849 5.594 -20.531 1.00 43.75 98 LYS A O 1
ATOM 781 N N . ARG A 1 99 ? -7.599 3.995 -19.560 1.00 44.59 99 ARG A N 1
ATOM 782 C CA . ARG A 1 99 ? -7.911 4.365 -18.177 1.00 44.59 99 ARG A CA 1
ATOM 783 C C . ARG A 1 99 ? -7.281 5.690 -17.768 1.00 44.59 99 ARG A C 1
ATOM 785 O O . ARG A 1 99 ? -7.979 6.460 -17.141 1.00 44.59 99 ARG A O 1
ATOM 792 N N . GLN A 1 100 ? -6.019 5.989 -18.086 1.00 44.03 100 GLN A N 1
ATOM 793 C CA . GLN A 1 100 ? -5.463 7.319 -17.784 1.00 44.03 100 GLN A CA 1
ATOM 794 C C . GLN A 1 100 ? -6.274 8.423 -18.468 1.00 44.03 100 GLN A C 1
ATOM 796 O O . GLN A 1 100 ? -6.503 9.457 -17.861 1.00 44.03 100 GLN A O 1
ATOM 801 N N . MET A 1 101 ? -6.796 8.173 -19.672 1.00 36.22 101 MET A N 1
ATOM 802 C CA . MET A 1 101 ? -7.698 9.096 -20.367 1.00 36.22 101 MET A CA 1
ATOM 803 C C . MET A 1 101 ? -9.106 9.174 -19.742 1.00 36.22 101 MET A C 1
ATOM 805 O O . MET A 1 101 ? -9.663 10.261 -19.631 1.00 36.22 101 MET A O 1
ATOM 809 N N . GLU A 1 102 ? -9.692 8.056 -19.302 1.00 38.09 102 GLU A N 1
ATOM 810 C CA . GLU A 1 102 ? -11.009 8.025 -18.636 1.00 38.09 102 GLU A CA 1
ATOM 811 C C . GLU A 1 102 ? -10.953 8.572 -17.196 1.00 38.09 102 GLU A C 1
ATOM 813 O O . GLU A 1 102 ? -11.819 9.346 -16.798 1.00 38.09 102 GLU A O 1
ATOM 818 N N . ILE A 1 103 ? -9.896 8.241 -16.449 1.00 41.19 103 ILE A N 1
ATOM 819 C CA . ILE A 1 103 ? -9.574 8.785 -15.129 1.00 41.19 103 ILE A CA 1
ATOM 820 C C . ILE A 1 103 ? -9.213 10.256 -15.245 1.00 41.19 103 ILE A C 1
ATOM 822 O O . ILE A 1 103 ? -9.754 11.018 -14.471 1.00 41.19 103 ILE A O 1
ATOM 826 N N . ALA A 1 104 ? -8.378 10.710 -16.183 1.00 38.81 104 ALA A N 1
ATOM 827 C CA . ALA A 1 104 ? -8.120 12.146 -16.353 1.00 38.81 104 ALA A CA 1
ATOM 828 C C . ALA A 1 104 ? -9.414 12.922 -16.656 1.00 38.81 104 ALA A C 1
ATOM 830 O O . ALA A 1 104 ? -9.605 14.015 -16.129 1.00 38.81 104 ALA A O 1
ATOM 831 N N . ASN A 1 105 ? -10.347 12.324 -17.406 1.00 37.66 105 ASN A N 1
ATOM 832 C CA . ASN A 1 105 ? -11.665 12.909 -17.665 1.00 37.66 105 ASN A CA 1
ATOM 833 C C . ASN A 1 105 ? -12.623 12.877 -16.455 1.00 37.66 105 ASN A C 1
ATOM 835 O O . ASN A 1 105 ? -13.518 13.715 -16.387 1.00 37.66 105 ASN A O 1
ATOM 839 N N . GLN A 1 106 ? -12.458 11.958 -15.496 1.00 36.12 106 GLN A N 1
ATOM 840 C CA . GLN A 1 106 ? -13.251 11.911 -14.253 1.00 36.12 106 GLN A CA 1
ATOM 841 C C . GLN A 1 106 ? -12.590 12.671 -13.080 1.00 36.12 106 GLN A C 1
ATOM 843 O O . GLN A 1 106 ? -13.276 13.312 -12.289 1.00 36.12 106 GLN A O 1
ATOM 848 N N . ASN A 1 107 ? -11.259 12.669 -13.001 1.00 36.09 107 ASN A N 1
ATOM 849 C CA . ASN A 1 107 ? -10.430 13.240 -11.936 1.00 36.09 107 ASN A CA 1
ATOM 850 C C . ASN A 1 107 ? -10.068 14.711 -12.147 1.00 36.09 107 ASN A C 1
ATOM 852 O O . ASN A 1 107 ? -9.614 15.339 -11.189 1.00 36.09 107 ASN A O 1
ATOM 856 N N . TYR A 1 108 ? -10.319 15.299 -13.323 1.00 31.38 108 TYR A N 1
ATOM 857 C CA . TYR A 1 108 ? -10.253 16.760 -13.484 1.00 31.38 108 TYR A CA 1
ATOM 858 C C . TYR A 1 108 ? -11.185 17.489 -12.488 1.00 31.38 108 TYR A C 1
ATOM 860 O O . TYR A 1 108 ? -10.931 18.630 -12.104 1.00 31.38 108 TYR A O 1
ATOM 868 N N . HIS A 1 109 ? -12.213 16.798 -11.980 1.00 28.58 109 HIS A N 1
ATOM 869 C CA . HIS A 1 109 ? -13.104 17.293 -10.929 1.00 28.58 109 HIS A CA 1
ATOM 870 C C . HIS A 1 109 ? -12.679 16.951 -9.487 1.00 28.58 109 HIS A C 1
ATOM 872 O O . HIS A 1 109 ? -13.275 17.494 -8.563 1.00 28.58 109 HIS A O 1
ATOM 878 N N . ALA A 1 110 ? -11.671 16.096 -9.269 1.00 30.66 110 ALA A N 1
ATOM 879 C CA . ALA A 1 110 ? -11.268 15.636 -7.931 1.00 30.66 110 ALA A CA 1
ATOM 880 C C . ALA A 1 110 ? -9.853 16.088 -7.514 1.00 30.66 110 ALA A C 1
ATOM 882 O O . ALA A 1 110 ? -9.628 16.397 -6.346 1.00 30.66 110 ALA A O 1
ATOM 883 N N . TYR A 1 111 ? -8.900 16.186 -8.451 1.00 28.97 111 TYR A N 1
ATOM 884 C CA . TYR A 1 111 ? -7.509 16.565 -8.142 1.00 28.97 111 TYR A CA 1
ATOM 885 C C . TYR A 1 111 ? -7.288 18.077 -7.988 1.00 28.97 111 TYR A C 1
ATOM 887 O O . TYR A 1 111 ? -6.355 18.496 -7.304 1.00 28.97 111 TYR A O 1
ATOM 895 N N . THR A 1 112 ? -8.197 18.907 -8.507 1.00 28.14 112 THR A N 1
ATOM 896 C CA . THR A 1 112 ? -8.211 20.366 -8.284 1.00 28.14 112 THR A CA 1
ATOM 897 C C . THR A 1 112 ? -8.503 20.764 -6.828 1.00 28.14 112 THR A C 1
ATOM 899 O O . THR A 1 112 ? -8.484 21.948 -6.505 1.00 28.14 112 THR A O 1
ATOM 902 N N . HIS A 1 113 ? -8.741 19.806 -5.923 1.00 29.06 113 HIS A N 1
ATOM 903 C CA . HIS A 1 113 ? -8.852 20.046 -4.479 1.00 29.06 113 HIS A CA 1
ATOM 904 C C . HIS A 1 113 ? -7.596 19.688 -3.672 1.00 29.06 113 HIS A C 1
ATOM 906 O O . HIS A 1 113 ? -7.533 20.035 -2.493 1.00 29.06 113 HIS A O 1
ATOM 912 N N . TYR A 1 114 ? -6.587 19.043 -4.272 1.00 29.23 114 TYR A N 1
ATOM 913 C CA . TYR A 1 114 ? -5.365 18.669 -3.549 1.00 29.23 114 TYR A CA 1
ATOM 914 C C . TYR A 1 114 ? -4.271 19.747 -3.654 1.00 29.23 114 TYR A C 1
ATOM 916 O O . TYR A 1 114 ? -3.662 20.108 -2.649 1.00 29.23 114 TYR A O 1
ATOM 924 N N . GLU A 1 115 ? -4.078 20.346 -4.834 1.00 27.91 115 GLU A N 1
ATOM 925 C CA . GLU A 1 115 ? -3.061 21.395 -5.037 1.00 27.91 115 GLU A CA 1
ATOM 926 C C . GLU A 1 115 ? -3.496 22.780 -4.522 1.00 27.91 115 GLU A C 1
ATOM 928 O O . GLU A 1 115 ? -2.652 23.578 -4.127 1.00 27.91 115 GLU A O 1
ATOM 933 N N . SER A 1 116 ? -4.801 23.045 -4.369 1.00 28.94 116 SER A N 1
ATOM 934 C CA . SER A 1 116 ? -5.284 24.296 -3.759 1.00 28.94 116 SER A CA 1
ATOM 935 C C . SER A 1 116 ? -5.053 24.377 -2.243 1.00 28.94 116 SER A C 1
ATOM 937 O O . SER A 1 116 ? -5.277 25.430 -1.647 1.00 28.94 116 SER A O 1
ATOM 939 N N . TYR A 1 117 ? -4.653 23.279 -1.585 1.00 32.31 117 TYR A N 1
ATOM 940 C CA . TYR A 1 117 ? -4.451 23.281 -0.135 1.00 32.31 117 TYR A CA 1
ATOM 941 C C . TYR A 1 117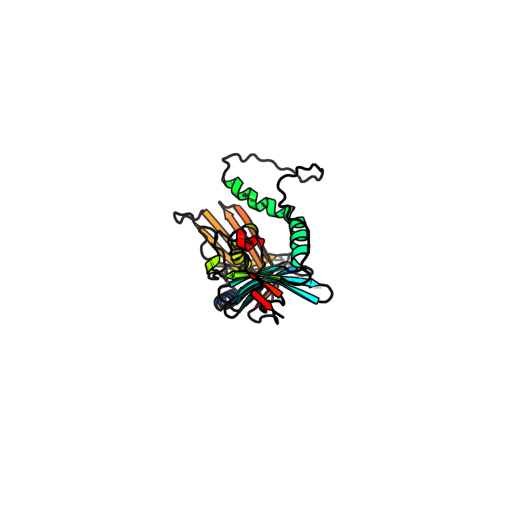 ? -3.043 23.731 0.262 1.00 32.31 117 TYR A C 1
ATOM 943 O O . TYR A 1 117 ? -2.916 24.389 1.293 1.00 32.31 117 TYR A O 1
ATOM 951 N N . GLN A 1 118 ? -2.014 23.475 -0.559 1.00 29.98 118 GLN A N 1
ATOM 952 C CA . GLN A 1 118 ? -0.672 24.031 -0.325 1.00 29.98 118 GLN A CA 1
ATOM 953 C C . GLN A 1 118 ? -0.654 25.561 -0.476 1.00 29.98 118 GLN A C 1
ATOM 955 O O . GLN A 1 118 ? -0.016 26.229 0.336 1.00 29.98 118 GLN A O 1
ATOM 960 N N . ASP A 1 119 ? -1.460 26.121 -1.385 1.00 28.03 119 ASP A N 1
ATOM 961 C CA . ASP A 1 119 ? -1.642 27.577 -1.509 1.00 28.03 119 ASP A CA 1
ATOM 962 C C . ASP A 1 119 ? -2.496 28.187 -0.380 1.00 28.03 119 ASP A C 1
ATOM 964 O O . ASP A 1 119 ? -2.358 29.365 -0.051 1.00 28.03 119 ASP A O 1
ATOM 968 N N . SER A 1 120 ? -3.347 27.397 0.286 1.00 30.56 120 SER A N 1
ATOM 969 C CA . SER A 1 120 ? -4.205 27.896 1.375 1.00 30.56 120 SER A CA 1
ATOM 970 C C . SER A 1 120 ? -3.498 28.041 2.729 1.00 30.56 120 SER A C 1
ATOM 972 O O . SER A 1 120 ? -4.028 28.694 3.627 1.00 30.56 120 SER A O 1
ATOM 974 N N . VAL A 1 121 ? -2.295 27.474 2.889 1.00 32.00 121 VAL A N 1
ATOM 975 C CA . VAL A 1 121 ? -1.476 27.642 4.109 1.00 32.00 121 VAL A CA 1
ATOM 976 C C . VAL A 1 121 ? -0.554 28.870 4.015 1.00 32.00 121 VAL A C 1
ATOM 978 O O . VAL A 1 121 ? 0.123 29.205 4.985 1.00 32.00 121 VAL A O 1
ATOM 981 N N . GLY A 1 122 ? -0.541 29.556 2.865 1.00 29.86 122 GLY A N 1
ATOM 982 C CA . GLY A 1 122 ? 0.289 30.733 2.595 1.00 29.86 122 GLY A CA 1
ATOM 983 C C . GLY A 1 122 ? -0.442 32.079 2.594 1.00 29.86 122 GLY A C 1
ATOM 984 O O . GLY A 1 122 ? 0.212 33.097 2.382 1.00 29.86 122 GLY A O 1
ATOM 985 N N . LEU A 1 123 ? -1.760 32.126 2.823 1.00 26.17 123 LEU A N 1
ATOM 986 C CA . LEU A 1 123 ? -2.512 33.385 2.838 1.00 26.17 123 LEU A CA 1
ATOM 987 C C . LEU A 1 123 ? -3.169 33.640 4.196 1.00 26.17 123 LEU A C 1
ATOM 989 O O . LEU A 1 123 ? -4.053 32.919 4.654 1.00 26.17 123 LEU A O 1
ATOM 993 N N . ASP A 1 124 ? -2.685 34.709 4.817 1.00 26.34 124 ASP A N 1
ATOM 994 C CA . ASP A 1 124 ? -3.150 35.315 6.052 1.00 26.34 124 ASP A CA 1
ATOM 995 C C . ASP A 1 124 ? -4.679 35.484 6.152 1.00 26.34 124 ASP A C 1
ATOM 997 O O . ASP A 1 124 ? -5.370 35.867 5.208 1.00 26.34 124 ASP A O 1
ATOM 1001 N N . ASN A 1 125 ? -5.174 35.280 7.378 1.00 32.28 125 ASN A N 1
ATOM 1002 C CA . ASN A 1 125 ? -6.267 36.013 8.026 1.00 32.28 125 ASN A CA 1
ATOM 1003 C C . ASN A 1 125 ? -7.288 36.721 7.111 1.00 32.28 125 ASN A C 1
ATOM 1005 O O . ASN A 1 125 ? -7.245 37.938 6.951 1.00 32.28 125 ASN A O 1
ATOM 1009 N N . SER A 1 126 ? -8.301 36.003 6.621 1.00 27.38 126 SER A N 1
ATOM 1010 C CA . SER A 1 126 ? -9.626 36.596 6.351 1.00 27.38 126 SER A CA 1
ATOM 1011 C C . SER A 1 126 ? -10.707 35.528 6.158 1.00 27.38 126 SER A C 1
ATOM 1013 O O . SER A 1 126 ? -11.226 35.293 5.070 1.00 27.38 126 SER A O 1
ATOM 1015 N N . PHE A 1 127 ? -11.112 34.881 7.252 1.00 24.27 127 PHE A N 1
ATOM 1016 C CA . PHE A 1 127 ? -12.364 34.124 7.268 1.00 24.27 127 PHE A CA 1
ATOM 1017 C C . PHE A 1 127 ? -13.531 35.124 7.243 1.00 24.27 127 PHE A C 1
ATOM 1019 O O . PHE A 1 127 ? -13.889 35.698 8.270 1.00 24.27 127 PHE A O 1
ATOM 1026 N N . SER A 1 128 ? -14.128 35.348 6.071 1.00 24.91 128 SER A N 1
ATOM 1027 C CA . SER A 1 128 ? -15.465 35.938 5.975 1.00 24.91 128 SER A CA 1
ATOM 1028 C C . SER A 1 128 ? -16.437 34.902 5.419 1.00 24.91 128 SER A C 1
ATOM 1030 O O . SER A 1 128 ? -16.195 34.232 4.418 1.00 24.91 128 SER A O 1
ATOM 1032 N N . ALA A 1 129 ? -17.509 34.705 6.179 1.00 34.47 129 ALA A N 1
ATOM 1033 C CA . ALA A 1 129 ? -18.525 33.694 5.973 1.00 34.47 129 ALA A CA 1
ATOM 1034 C C . ALA A 1 129 ? -19.313 33.919 4.674 1.00 34.47 129 ALA A C 1
ATOM 1036 O O . ALA A 1 129 ? -19.730 35.035 4.372 1.00 34.47 129 ALA A O 1
ATOM 1037 N N . GLY A 1 130 ? -19.624 32.832 3.963 1.00 23.62 130 GLY A N 1
ATOM 1038 C CA . GLY A 1 130 ? -20.548 32.878 2.835 1.00 23.62 130 GLY A CA 1
ATOM 1039 C C . GLY A 1 130 ? -20.981 31.496 2.362 1.00 23.62 130 GLY A C 1
ATOM 1040 O O . GLY A 1 130 ? -20.325 30.891 1.524 1.00 23.62 130 GLY A O 1
ATOM 1041 N N . ARG A 1 131 ? -22.130 31.014 2.858 1.00 32.25 131 ARG A N 1
ATOM 1042 C CA . ARG A 1 131 ? -22.944 29.986 2.182 1.00 32.25 131 ARG A CA 1
ATOM 1043 C C . ARG A 1 131 ? -23.135 30.386 0.719 1.00 32.25 131 ARG A C 1
ATOM 1045 O O . ARG A 1 131 ? -23.716 31.450 0.520 1.00 32.25 131 ARG A O 1
ATOM 1052 N N . ARG A 1 132 ? -22.828 29.521 -0.259 1.00 24.08 132 ARG A N 1
ATOM 1053 C CA . ARG A 1 132 ? -23.581 29.467 -1.529 1.00 24.08 132 ARG A CA 1
ATOM 1054 C C . ARG A 1 132 ? -23.701 28.051 -2.097 1.00 24.08 132 ARG A C 1
ATOM 1056 O O . ARG A 1 132 ? -22.732 27.380 -2.419 1.00 24.08 132 ARG A O 1
ATOM 1063 N N . THR A 1 133 ? -24.968 27.676 -2.171 1.00 24.17 133 THR A N 1
ATOM 1064 C CA . THR A 1 133 ? -25.686 26.755 -3.046 1.00 24.17 133 THR A CA 1
ATOM 1065 C C . THR A 1 133 ? -25.017 26.484 -4.396 1.00 24.17 133 THR A C 1
ATOM 1067 O O . THR A 1 133 ? -24.621 27.411 -5.098 1.00 24.17 133 THR A O 1
ATOM 1070 N N . VAL A 1 134 ? -24.981 25.205 -4.776 1.00 24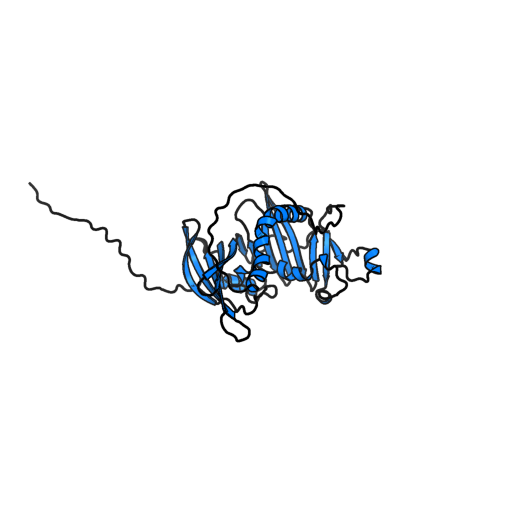.88 134 VAL A N 1
ATOM 1071 C CA . VAL A 1 134 ? -24.557 24.728 -6.096 1.00 24.88 134 VAL A CA 1
ATOM 1072 C C . VAL A 1 134 ? -25.682 24.989 -7.101 1.00 24.88 134 VAL A C 1
ATOM 1074 O O . VAL A 1 134 ? -26.778 24.448 -6.965 1.00 24.88 134 VAL A O 1
ATOM 1077 N N . SER A 1 135 ? -25.414 25.811 -8.111 1.00 22.95 135 SER A N 1
ATOM 1078 C CA . SER A 1 135 ? -26.242 25.937 -9.311 1.00 22.95 135 SER A CA 1
ATOM 1079 C C . SER A 1 135 ? -25.360 25.723 -10.533 1.00 22.95 135 SER A C 1
ATOM 1081 O O . SER A 1 135 ? -24.348 26.399 -10.705 1.00 22.95 135 SER A O 1
ATOM 1083 N N . SER A 1 136 ? -25.767 24.769 -11.364 1.00 34.25 136 SER A N 1
ATOM 1084 C CA . SER A 1 136 ? -25.287 24.542 -12.724 1.00 34.25 136 SER A CA 1
ATOM 1085 C C . SER A 1 136 ? -25.323 25.816 -13.572 1.00 34.25 136 SER A C 1
ATOM 1087 O O . SER A 1 136 ? -26.261 26.596 -13.410 1.00 34.25 136 SER A O 1
ATOM 1089 N N . VAL A 1 137 ? -24.383 25.937 -14.520 1.00 23.61 137 VAL A N 1
ATOM 1090 C CA . VAL A 1 137 ? -24.506 26.454 -15.908 1.00 23.61 137 VAL A CA 1
ATOM 1091 C C . VAL A 1 137 ? -23.173 27.087 -16.331 1.00 23.61 137 VAL A C 1
ATOM 1093 O O . VAL A 1 137 ? -22.641 27.935 -15.626 1.00 23.61 137 VAL A O 1
ATOM 1096 N N . GLY A 1 138 ? -22.715 26.761 -17.544 1.00 20.53 138 GLY A N 1
ATOM 1097 C CA . GLY A 1 138 ? -22.102 27.775 -18.407 1.00 20.53 138 GLY A CA 1
ATOM 1098 C C . GLY A 1 138 ? -20.676 27.512 -18.871 1.00 20.53 138 GLY A C 1
ATOM 1099 O O . GLY A 1 138 ? -19.726 27.624 -18.111 1.00 20.53 138 GLY A O 1
ATOM 1100 N N . ALA A 1 139 ? -20.562 27.228 -20.165 1.00 26.41 139 ALA A N 1
ATOM 1101 C CA . ALA A 1 139 ? -19.346 27.193 -20.960 1.00 26.41 139 ALA A CA 1
ATOM 1102 C C . ALA A 1 139 ? -18.538 28.506 -20.926 1.00 26.41 139 ALA A C 1
ATOM 1104 O O . ALA A 1 139 ? -19.101 29.590 -20.792 1.00 26.41 139 ALA A O 1
ATOM 1105 N N . GLY A 1 140 ? -17.232 28.402 -21.181 1.00 20.73 140 GLY A N 1
ATOM 1106 C CA . GLY A 1 140 ? -16.368 29.546 -21.479 1.00 20.73 140 GLY A CA 1
ATOM 1107 C C . GLY A 1 140 ? -14.901 29.187 -21.292 1.00 20.73 140 GLY A C 1
ATOM 1108 O O . GLY A 1 140 ? -14.405 29.191 -20.174 1.00 20.73 140 GLY A O 1
ATOM 1109 N N . GLY A 1 141 ? -14.235 28.801 -22.381 1.00 24.38 141 GLY A N 1
ATOM 1110 C CA . GLY A 1 141 ? -12.870 28.293 -22.351 1.00 24.38 141 GLY A CA 1
ATOM 1111 C C . GLY A 1 141 ? -11.819 29.328 -21.965 1.00 24.38 141 GLY A C 1
ATOM 1112 O O . GLY A 1 141 ? -11.967 30.505 -22.261 1.00 24.38 141 GLY A O 1
ATOM 1113 N N . PHE A 1 142 ? -10.718 28.829 -21.408 1.00 22.61 142 PHE A N 1
ATOM 1114 C CA . PHE A 1 142 ? -9.384 29.401 -21.545 1.00 22.61 142 PHE A CA 1
ATOM 1115 C C . PHE A 1 142 ? -8.391 28.234 -21.609 1.00 22.61 142 PHE A C 1
ATOM 1117 O O . PHE A 1 142 ? -8.178 27.509 -20.643 1.00 22.61 142 PHE A O 1
ATOM 1124 N N . PHE A 1 143 ? -7.863 28.014 -22.812 1.00 27.41 143 PHE A N 1
ATOM 1125 C CA . PHE A 1 143 ? -6.799 27.068 -23.123 1.00 27.41 143 PHE A CA 1
ATOM 1126 C C . PHE A 1 143 ? -5.448 27.702 -22.781 1.00 27.41 143 PHE A C 1
ATOM 1128 O O . PHE A 1 143 ? -5.212 28.854 -23.141 1.00 27.41 143 PHE A O 1
ATOM 1135 N N . GLY A 1 144 ? -4.534 26.939 -22.183 1.00 24.17 144 GLY A N 1
ATOM 1136 C CA . GLY A 1 144 ? -3.132 27.344 -22.087 1.00 24.17 144 GLY A CA 1
ATOM 1137 C C . GLY A 1 144 ? -2.306 26.414 -21.208 1.00 24.17 144 GLY A C 1
ATOM 1138 O O . GLY A 1 144 ? -2.376 26.517 -19.993 1.00 24.17 144 GLY A O 1
ATOM 1139 N N . GLY A 1 145 ? -1.525 25.528 -21.836 1.00 23.12 145 GLY A N 1
ATOM 1140 C CA . GLY A 1 145 ? -0.545 24.668 -21.157 1.00 23.12 145 GLY A CA 1
ATOM 1141 C C . GLY A 1 145 ? -0.738 23.162 -21.354 1.00 23.12 145 GLY A C 1
ATOM 1142 O O . GLY A 1 145 ? -0.451 22.389 -20.451 1.00 23.12 145 GLY A O 1
ATOM 1143 N N . GLY A 1 146 ? -1.261 22.726 -22.504 1.00 23.97 146 GLY A N 1
ATOM 1144 C CA . GLY A 1 146 ? -1.338 21.304 -22.835 1.00 23.97 146 GLY A CA 1
ATOM 1145 C C . GLY A 1 146 ? 0.035 20.756 -23.217 1.00 23.97 146 GLY A C 1
ATOM 1146 O O . GLY A 1 146 ? 0.622 21.211 -24.199 1.00 23.97 146 GLY A O 1
ATOM 1147 N N . ILE A 1 147 ? 0.505 19.750 -22.479 1.00 29.52 147 ILE A N 1
ATOM 1148 C CA . ILE A 1 147 ? 1.544 18.816 -22.922 1.00 29.52 147 ILE A CA 1
ATOM 1149 C C . ILE A 1 147 ? 0.953 18.039 -24.108 1.00 29.52 147 ILE A C 1
ATOM 1151 O O . ILE A 1 147 ? 0.341 16.983 -23.969 1.00 29.52 147 ILE A O 1
ATOM 1155 N N . TYR A 1 148 ? 1.053 18.635 -25.295 1.00 30.14 148 TYR A N 1
ATOM 1156 C CA . TYR A 1 148 ? 0.791 17.982 -26.569 1.00 30.14 148 TYR A CA 1
ATOM 1157 C C . TYR A 1 148 ? 2.039 17.189 -26.965 1.00 30.14 148 TYR A C 1
ATOM 1159 O O . TYR A 1 148 ? 2.893 17.672 -27.706 1.00 30.14 148 TYR A O 1
ATOM 1167 N N . GLY A 1 149 ? 2.124 15.950 -26.488 1.00 27.38 149 GLY A N 1
ATOM 1168 C CA . GLY A 1 149 ? 2.885 14.900 -27.159 1.00 27.38 149 GLY A CA 1
ATOM 1169 C C . GLY A 1 149 ? 2.003 14.268 -28.234 1.00 27.38 149 GLY A C 1
ATOM 1170 O O . GLY A 1 149 ? 0.927 13.756 -27.937 1.00 27.38 149 GLY A O 1
ATOM 1171 N N . GLN A 1 150 ? 2.427 14.362 -29.492 1.00 25.91 150 GLN A N 1
ATOM 1172 C CA . GLN A 1 150 ? 1.730 13.855 -30.674 1.00 25.91 150 GLN A CA 1
ATOM 1173 C C . GLN A 1 150 ? 1.193 12.424 -30.508 1.00 25.91 150 GLN A C 1
ATOM 1175 O O . GLN A 1 150 ? 1.922 11.491 -30.183 1.00 25.91 150 GLN A O 1
ATOM 1180 N N . HIS A 1 151 ? -0.078 12.245 -30.869 1.00 32.81 151 HIS A N 1
ATOM 1181 C CA . HIS A 1 151 ? -0.631 10.955 -31.258 1.00 32.81 151 HIS A CA 1
ATOM 1182 C C . HIS A 1 151 ? 0.177 10.370 -32.422 1.00 32.81 151 HIS A C 1
ATOM 1184 O O . HIS A 1 151 ? 0.113 10.909 -33.522 1.00 32.81 151 HIS A O 1
ATOM 1190 N N . ASN A 1 152 ? 0.864 9.252 -32.181 1.00 30.36 152 ASN A N 1
ATOM 1191 C CA . ASN A 1 152 ? 1.019 8.136 -33.114 1.00 30.36 152 ASN A CA 1
ATOM 1192 C C . ASN A 1 152 ? 1.376 6.871 -32.309 1.00 30.36 152 ASN A C 1
ATOM 1194 O O . ASN A 1 152 ? 2.277 6.886 -31.480 1.00 30.36 152 ASN A O 1
ATOM 1198 N N . ASP A 1 153 ? 0.630 5.794 -32.562 1.00 34.00 153 ASP A N 1
ATOM 1199 C CA . ASP A 1 153 ? 0.851 4.416 -32.101 1.00 34.00 153 ASP A CA 1
ATOM 1200 C C . ASP A 1 153 ? 0.619 4.083 -30.613 1.00 34.00 153 ASP A C 1
ATOM 1202 O O . ASP A 1 153 ? 1.533 3.933 -29.807 1.00 34.00 153 ASP A O 1
ATOM 1206 N N . LEU A 1 154 ? -0.641 3.775 -30.275 1.00 35.91 154 LEU A N 1
ATOM 1207 C CA . LEU A 1 154 ? -0.930 2.889 -29.140 1.00 35.91 154 LEU A CA 1
ATOM 1208 C C . LEU A 1 154 ? -0.152 1.567 -29.325 1.00 35.91 154 LEU A C 1
ATOM 1210 O O . LEU A 1 154 ? -0.290 0.936 -30.382 1.00 35.91 154 LEU A O 1
ATOM 1214 N N . PRO A 1 155 ? 0.613 1.088 -28.326 1.00 38.50 155 PRO A N 1
ATOM 1215 C CA . PRO A 1 155 ? 1.391 -0.129 -28.487 1.00 38.50 155 PRO A CA 1
ATOM 1216 C C . PRO A 1 155 ? 0.461 -1.334 -28.702 1.00 38.50 155 PRO A C 1
ATOM 1218 O O . PRO A 1 155 ? -0.514 -1.553 -27.976 1.00 38.50 155 PRO A O 1
ATOM 1221 N N . LYS A 1 156 ? 0.745 -2.126 -29.748 1.00 45.66 156 LYS A N 1
ATOM 1222 C CA . LYS A 1 156 ? -0.053 -3.315 -30.113 1.00 45.66 156 LYS A CA 1
ATOM 1223 C C . LYS A 1 156 ? 0.039 -4.432 -29.056 1.00 45.66 156 LYS A C 1
ATOM 1225 O O . LYS A 1 156 ? -0.906 -5.209 -28.948 1.00 45.66 156 LYS A O 1
ATOM 1230 N N . ASN A 1 157 ? 1.119 -4.450 -28.265 1.00 59.62 157 ASN A N 1
ATOM 1231 C CA . ASN A 1 157 ? 1.452 -5.406 -27.196 1.00 59.62 157 ASN A CA 1
ATOM 1232 C C . ASN A 1 157 ? 1.920 -4.653 -25.934 1.00 59.62 157 ASN A C 1
ATOM 1234 O O . ASN A 1 157 ? 2.271 -3.482 -26.036 1.00 59.62 157 ASN A O 1
ATOM 1238 N N . THR A 1 158 ? 1.980 -5.307 -24.768 1.00 68.19 158 THR A N 1
ATOM 1239 C CA . THR A 1 158 ? 2.614 -4.713 -23.576 1.00 68.19 158 THR A CA 1
ATOM 1240 C C . THR A 1 158 ? 4.093 -4.429 -23.844 1.00 68.19 158 THR A C 1
ATOM 1242 O O . THR A 1 158 ? 4.841 -5.310 -24.275 1.00 68.19 158 THR A O 1
ATOM 1245 N N . THR A 1 159 ? 4.518 -3.202 -23.570 1.00 71.75 159 THR A N 1
ATOM 1246 C CA . THR A 1 159 ? 5.925 -2.784 -23.570 1.00 71.75 159 THR A CA 1
ATOM 1247 C C . THR A 1 159 ? 6.289 -2.273 -22.186 1.00 71.75 159 THR A C 1
ATOM 1249 O O . THR A 1 159 ? 5.413 -1.816 -21.455 1.00 71.75 159 THR A O 1
ATOM 1252 N N . GLY A 1 160 ? 7.563 -2.331 -21.816 1.00 76.25 160 GLY A N 1
ATOM 1253 C CA . GLY A 1 160 ? 8.039 -1.766 -20.558 1.00 76.25 160 GLY A CA 1
ATOM 1254 C C . GLY A 1 160 ? 9.296 -0.927 -20.726 1.00 76.25 160 GLY A C 1
ATOM 1255 O O . GLY A 1 160 ? 10.025 -1.100 -21.701 1.00 76.25 160 GLY A O 1
ATOM 1256 N N . LYS A 1 161 ? 9.548 -0.038 -19.767 1.00 82.88 161 LYS A N 1
ATOM 1257 C CA . LYS A 1 161 ? 10.857 0.582 -19.542 1.00 82.88 161 LYS A CA 1
ATOM 1258 C C . LYS A 1 161 ? 11.479 0.010 -18.263 1.00 82.88 161 LYS A C 1
ATOM 1260 O O . LYS A 1 161 ? 10.737 -0.351 -17.349 1.00 82.88 161 LYS A O 1
ATOM 1265 N N . VAL A 1 162 ? 12.809 -0.058 -18.187 1.00 88.50 162 VAL A N 1
ATOM 1266 C CA . VAL A 1 162 ? 13.554 -0.519 -17.002 1.00 88.50 162 VAL A CA 1
ATOM 1267 C C . VAL A 1 162 ? 14.666 0.449 -16.605 1.00 88.50 162 VAL A C 1
ATOM 1269 O O . VAL A 1 162 ? 15.453 0.865 -17.451 1.00 88.50 162 VAL A O 1
ATOM 1272 N N . LEU A 1 163 ? 14.759 0.763 -15.314 1.00 88.31 163 LEU A N 1
ATOM 1273 C CA . LEU A 1 163 ? 15.788 1.615 -14.723 1.00 88.31 163 LEU A CA 1
ATOM 1274 C C . LEU A 1 163 ? 16.470 0.892 -13.558 1.00 88.31 163 LEU A C 1
ATOM 1276 O O . LEU A 1 163 ? 15.799 0.380 -12.664 1.00 88.31 163 LEU A O 1
ATOM 1280 N N . ASP A 1 164 ? 17.799 0.870 -13.547 1.00 91.50 164 ASP A N 1
ATOM 1281 C CA . ASP A 1 164 ? 18.562 0.414 -12.383 1.00 91.50 164 ASP A CA 1
ATOM 1282 C C . ASP A 1 164 ? 18.400 1.406 -11.219 1.00 91.50 164 ASP A C 1
ATOM 1284 O O . ASP A 1 164 ? 18.472 2.619 -11.414 1.00 91.50 164 ASP A O 1
ATOM 1288 N N . GLU A 1 165 ? 18.186 0.915 -9.999 1.00 89.81 165 GLU A N 1
ATOM 1289 C CA . GLU A 1 165 ? 17.980 1.746 -8.807 1.00 89.81 165 GLU A CA 1
ATOM 1290 C C . GLU A 1 165 ? 19.143 2.717 -8.553 1.00 89.81 165 GLU A C 1
ATOM 1292 O O . GLU A 1 165 ? 18.908 3.839 -8.097 1.00 89.81 165 GLU A O 1
ATOM 1297 N N . SER A 1 166 ? 20.376 2.344 -8.913 1.00 89.50 166 SER A N 1
ATOM 1298 C CA . SER A 1 166 ? 21.547 3.229 -8.814 1.00 89.50 166 SER A CA 1
ATOM 1299 C C . SER A 1 166 ? 21.471 4.452 -9.736 1.00 89.50 166 SER A C 1
ATOM 1301 O O . SER A 1 166 ? 22.165 5.441 -9.504 1.00 89.50 166 SER A O 1
ATOM 1303 N N . GLN A 1 167 ? 20.622 4.407 -10.765 1.00 87.88 167 GLN A N 1
ATOM 1304 C CA . GLN A 1 167 ? 20.445 5.462 -11.762 1.00 87.88 167 GLN A CA 1
ATOM 1305 C C . GLN A 1 167 ? 19.243 6.370 -11.475 1.00 87.88 167 GLN A C 1
ATOM 1307 O O . GLN A 1 167 ? 18.993 7.278 -12.257 1.00 87.88 167 GLN A O 1
ATOM 1312 N N . MET A 1 168 ? 18.524 6.184 -10.360 1.00 84.44 168 MET A N 1
ATOM 1313 C CA . MET A 1 168 ? 17.301 6.942 -10.038 1.00 84.44 168 MET A CA 1
ATOM 1314 C C . MET A 1 168 ? 17.492 8.470 -10.042 1.00 84.44 168 MET A C 1
ATOM 1316 O O . MET A 1 168 ? 16.572 9.204 -10.377 1.00 84.44 168 MET A O 1
ATOM 1320 N N . ASN A 1 169 ? 18.692 8.947 -9.698 1.00 82.62 169 ASN A N 1
ATOM 1321 C CA . ASN A 1 169 ? 19.024 10.375 -9.647 1.00 82.62 169 ASN A CA 1
ATOM 1322 C C . ASN A 1 169 ? 19.841 10.844 -10.864 1.00 82.62 169 ASN A C 1
ATOM 1324 O O . ASN A 1 169 ? 20.491 11.889 -10.800 1.00 82.62 169 ASN A O 1
ATOM 1328 N N . ASN A 1 170 ? 19.895 10.055 -11.941 1.00 82.19 170 ASN A N 1
ATOM 1329 C CA . ASN A 1 170 ? 20.669 10.409 -13.123 1.00 82.19 170 ASN A CA 1
ATOM 1330 C C . ASN A 1 170 ? 19.991 11.590 -13.853 1.00 82.19 170 ASN A C 1
ATOM 1332 O O . ASN A 1 170 ? 18.863 11.437 -14.321 1.00 82.19 170 ASN A O 1
ATOM 1336 N N . PRO A 1 171 ? 20.659 12.754 -13.993 1.00 78.69 171 PRO A N 1
ATOM 1337 C CA . PRO A 1 171 ? 20.067 13.942 -14.611 1.00 78.69 171 PRO A CA 1
ATOM 1338 C C . PRO A 1 171 ? 19.803 13.793 -16.117 1.00 78.69 171 PRO A C 1
ATOM 1340 O O . PRO A 1 171 ? 19.172 14.664 -16.704 1.00 78.69 171 PRO A O 1
ATOM 1343 N N . ALA A 1 172 ? 20.306 12.729 -16.753 1.00 78.19 172 ALA A N 1
ATOM 1344 C CA . ALA A 1 172 ? 20.030 12.415 -18.154 1.00 78.19 172 ALA A CA 1
ATOM 1345 C C . ALA A 1 172 ? 18.687 11.696 -18.366 1.00 78.19 172 ALA A C 1
ATOM 1347 O O . ALA A 1 172 ? 18.292 11.506 -19.515 1.00 78.19 172 ALA A O 1
ATOM 1348 N N . LEU A 1 173 ? 18.008 11.284 -17.288 1.00 73.81 173 LEU A N 1
ATOM 1349 C CA . LEU A 1 173 ? 16.693 10.666 -17.390 1.00 73.81 173 LEU A CA 1
ATOM 1350 C C . LEU A 1 173 ? 15.673 11.643 -17.963 1.00 73.81 173 LEU A C 1
ATOM 1352 O O . LEU A 1 173 ? 15.665 12.825 -17.629 1.00 73.81 173 LEU A O 1
ATOM 1356 N N . ASP A 1 174 ? 14.779 11.101 -18.782 1.00 71.19 174 ASP A N 1
ATOM 1357 C CA . ASP A 1 174 ? 13.587 11.796 -19.244 1.00 71.19 174 ASP A CA 1
ATOM 1358 C C . ASP A 1 174 ? 12.741 12.252 -18.034 1.00 71.19 174 ASP A C 1
ATOM 1360 O O . ASP A 1 174 ? 12.215 11.390 -17.315 1.00 71.19 174 ASP A O 1
ATOM 1364 N N . PRO A 1 175 ? 12.613 13.570 -17.779 1.00 68.38 175 PRO A N 1
ATOM 1365 C CA . PRO A 1 175 ? 11.843 14.074 -16.647 1.00 68.38 175 PRO A CA 1
ATOM 1366 C C . PRO A 1 175 ? 10.351 13.733 -16.762 1.00 68.38 175 PRO A C 1
ATOM 1368 O O . PRO A 1 175 ? 9.692 13.567 -15.738 1.00 68.38 175 PRO A O 1
ATOM 1371 N N . ASP A 1 176 ? 9.833 13.543 -17.980 1.00 68.12 176 ASP A N 1
ATOM 1372 C CA . ASP A 1 176 ? 8.423 13.214 -18.217 1.00 68.12 176 ASP A CA 1
ATOM 1373 C C . ASP A 1 176 ? 8.113 11.733 -17.913 1.00 68.12 176 ASP A C 1
ATOM 1375 O O . ASP A 1 176 ? 6.952 11.319 -17.858 1.00 68.12 176 ASP A O 1
ATOM 1379 N N . ALA A 1 177 ? 9.142 10.906 -17.686 1.00 64.31 177 ALA A N 1
ATOM 1380 C CA . ALA A 1 177 ? 8.982 9.498 -17.320 1.00 64.31 177 ALA A CA 1
ATOM 1381 C C . ALA A 1 177 ? 8.705 9.276 -15.818 1.00 64.31 177 ALA A C 1
ATOM 1383 O O . ALA A 1 177 ? 8.389 8.148 -15.419 1.00 64.31 177 ALA A O 1
ATOM 1384 N N . HIS A 1 178 ? 8.822 10.325 -14.993 1.00 73.69 178 HIS A N 1
ATOM 1385 C CA . HIS A 1 178 ? 8.466 10.338 -13.569 1.00 73.69 178 HIS A CA 1
ATOM 1386 C C . HIS A 1 178 ? 8.987 9.133 -12.759 1.00 73.69 178 HIS A C 1
ATOM 1388 O O . HIS A 1 178 ? 8.257 8.487 -11.994 1.00 73.69 178 HIS A O 1
ATOM 1394 N N . TRP A 1 179 ? 10.261 8.773 -12.948 1.00 75.19 179 TRP A N 1
ATOM 1395 C CA . TRP A 1 179 ? 10.882 7.623 -12.279 1.00 75.19 179 TRP A CA 1
ATOM 1396 C C . TRP A 1 179 ? 10.876 7.742 -10.750 1.00 75.19 179 TRP A C 1
ATOM 1398 O O . TRP A 1 179 ? 10.751 6.732 -10.051 1.00 75.19 179 TRP A O 1
ATOM 1408 N N . GLU A 1 180 ? 10.905 8.967 -10.231 1.00 76.12 180 GLU A N 1
ATOM 1409 C CA . GLU A 1 180 ? 10.777 9.294 -8.813 1.00 76.12 180 GLU A CA 1
ATOM 1410 C C . GLU A 1 180 ? 9.462 8.795 -8.195 1.00 76.12 180 GLU A C 1
ATOM 1412 O O . GLU A 1 180 ? 9.424 8.458 -7.008 1.00 76.12 180 GLU A O 1
ATOM 1417 N N . LEU A 1 181 ? 8.396 8.671 -8.995 1.00 78.19 181 LEU A N 1
ATOM 1418 C CA . LEU A 1 181 ? 7.086 8.202 -8.541 1.00 78.19 181 LEU A CA 1
ATOM 1419 C C . LEU A 1 181 ? 6.967 6.674 -8.534 1.00 78.19 181 LEU A C 1
ATOM 1421 O O . LEU A 1 181 ? 6.044 6.127 -7.937 1.00 78.19 181 LEU A O 1
ATOM 1425 N N . VAL A 1 182 ? 7.896 5.924 -9.134 1.00 78.62 182 VAL A N 1
ATOM 1426 C CA . VAL A 1 182 ? 7.762 4.455 -9.201 1.00 78.62 182 VAL A CA 1
ATOM 1427 C C . VAL A 1 182 ? 7.723 3.824 -7.809 1.00 78.62 182 VAL A C 1
ATOM 1429 O O . VAL A 1 182 ? 6.961 2.885 -7.573 1.00 78.62 182 VAL A O 1
ATOM 1432 N N . LYS A 1 183 ? 8.493 4.360 -6.855 1.00 82.25 183 LYS A N 1
ATOM 1433 C CA . LYS A 1 183 ? 8.452 3.895 -5.461 1.00 82.25 183 LYS A CA 1
ATOM 1434 C C . LYS A 1 183 ? 7.074 4.097 -4.830 1.00 82.25 183 LYS A C 1
ATOM 1436 O O . LYS A 1 183 ? 6.600 3.186 -4.157 1.00 82.25 183 LYS A O 1
ATOM 1441 N N . SER A 1 184 ? 6.420 5.236 -5.077 1.00 79.31 184 SER A N 1
ATOM 1442 C CA . SER A 1 184 ? 5.081 5.499 -4.535 1.00 79.31 184 SER A CA 1
ATOM 1443 C C . SER A 1 184 ? 4.033 4.584 -5.168 1.00 79.31 184 SER A C 1
ATOM 1445 O O . SER A 1 184 ? 3.174 4.070 -4.458 1.00 79.31 184 SER A O 1
ATOM 1447 N N . HIS A 1 185 ? 4.160 4.265 -6.459 1.00 83.00 185 HIS A N 1
ATOM 1448 C CA . HIS A 1 185 ? 3.285 3.298 -7.124 1.00 83.00 185 HIS A CA 1
ATOM 1449 C C . HIS A 1 185 ? 3.461 1.854 -6.635 1.00 83.00 185 HIS A C 1
ATOM 1451 O O . HIS A 1 185 ? 2.545 1.049 -6.783 1.00 83.00 185 HIS A O 1
ATOM 1457 N N . LEU A 1 186 ? 4.617 1.502 -6.068 1.00 88.75 186 LEU A N 1
ATOM 1458 C CA . LEU A 1 186 ? 4.870 0.194 -5.447 1.00 88.75 186 LEU A CA 1
ATOM 1459 C C . LEU A 1 186 ? 4.469 0.148 -3.961 1.00 88.75 186 LEU A C 1
ATOM 1461 O O . LEU A 1 186 ? 4.435 -0.936 -3.361 1.00 88.75 186 LEU A O 1
ATOM 1465 N N . SER A 1 187 ? 4.177 1.304 -3.362 1.00 90.00 187 SER A N 1
ATOM 1466 C CA . SER A 1 187 ? 3.734 1.418 -1.976 1.00 90.00 187 SER A CA 1
ATOM 1467 C C . SER A 1 187 ? 2.357 0.795 -1.778 1.00 90.00 187 SER A C 1
ATOM 1469 O O . SER A 1 187 ? 1.505 0.807 -2.662 1.00 90.00 187 SER A O 1
ATOM 1471 N N . LEU A 1 188 ? 2.121 0.283 -0.571 1.00 90.69 188 LEU A N 1
ATOM 1472 C CA . LEU A 1 188 ? 0.758 0.045 -0.104 1.00 90.69 188 LEU A CA 1
ATOM 1473 C C . LEU A 1 188 ? 0.015 1.390 0.055 1.00 90.69 188 LEU A C 1
ATOM 1475 O O . LEU A 1 188 ? 0.665 2.414 0.296 1.00 90.69 188 LEU A O 1
ATOM 1479 N N . PRO A 1 189 ? -1.329 1.396 -0.033 1.00 89.31 189 PRO A N 1
ATOM 1480 C CA . PRO A 1 189 ? -2.155 2.543 0.334 1.00 89.31 189 PRO A CA 1
ATOM 1481 C C . PRO A 1 189 ? -1.785 3.141 1.691 1.00 89.31 189 PRO A C 1
ATOM 1483 O O . PRO A 1 189 ? -1.547 2.406 2.652 1.00 89.31 189 PRO A O 1
ATOM 1486 N N . SER A 1 190 ? -1.815 4.473 1.795 1.00 86.44 190 SER A N 1
ATOM 1487 C CA . SER A 1 190 ? -1.417 5.181 3.022 1.00 86.44 190 SER A CA 1
ATOM 1488 C C . SER A 1 190 ? -2.252 4.780 4.245 1.00 86.44 190 SER A C 1
ATOM 1490 O O . SER A 1 190 ? -1.745 4.752 5.362 1.00 86.44 190 SER A O 1
ATOM 1492 N N . SER A 1 191 ? -3.513 4.395 4.044 1.00 91.00 191 SER A N 1
ATOM 1493 C CA . SER A 1 191 ? -4.383 3.901 5.112 1.00 91.00 191 SER A CA 1
ATOM 1494 C C . SER A 1 191 ? -3.897 2.587 5.747 1.00 91.00 191 SER A C 1
ATOM 1496 O O . SER A 1 191 ? -4.153 2.355 6.924 1.00 91.00 191 SER A O 1
ATOM 1498 N N . LEU A 1 192 ? -3.129 1.751 5.032 1.00 95.00 192 LEU A N 1
ATOM 1499 C CA . LEU A 1 192 ? -2.573 0.493 5.566 1.00 95.00 192 LEU A CA 1
ATOM 1500 C C . LEU A 1 192 ? -1.303 0.681 6.413 1.00 95.00 192 LEU A C 1
ATOM 1502 O O . LEU A 1 192 ? -0.756 -0.297 6.927 1.00 95.00 192 LEU A O 1
ATOM 1506 N N . LYS A 1 193 ? -0.843 1.921 6.621 1.00 92.62 193 LYS A N 1
ATOM 1507 C CA . LYS A 1 193 ? 0.302 2.238 7.496 1.00 92.62 193 LYS A CA 1
ATOM 1508 C C . LYS A 1 193 ? 0.175 1.691 8.910 1.00 92.62 193 LYS A C 1
ATOM 1510 O O . LYS A 1 193 ? 1.187 1.320 9.490 1.00 92.62 193 LYS A O 1
ATOM 1515 N N . ILE A 1 194 ? -1.048 1.594 9.428 1.00 96.38 194 ILE A N 1
ATOM 1516 C CA . ILE A 1 194 ? -1.346 1.013 10.746 1.00 96.38 194 ILE A CA 1
ATOM 1517 C C . ILE A 1 194 ? -0.845 -0.438 10.897 1.00 96.38 194 ILE A C 1
ATOM 1519 O O . ILE A 1 194 ? -0.611 -0.902 12.012 1.00 96.38 194 ILE A O 1
ATOM 1523 N N . PHE A 1 195 ? -0.640 -1.144 9.778 1.00 97.44 195 PHE A N 1
ATOM 1524 C CA . PHE A 1 195 ? -0.107 -2.509 9.740 1.00 97.44 195 PHE A CA 1
ATOM 1525 C C . PHE A 1 195 ? 1.270 -2.603 9.065 1.00 97.44 195 PHE A C 1
ATOM 1527 O O . PHE A 1 195 ? 2.008 -3.554 9.311 1.00 97.44 195 PHE A O 1
ATOM 1534 N N . ALA A 1 196 ? 1.619 -1.646 8.200 1.00 95.50 196 ALA A N 1
ATOM 1535 C CA . ALA A 1 196 ? 2.785 -1.708 7.316 1.00 95.50 196 ALA A CA 1
ATOM 1536 C C . ALA A 1 196 ? 3.749 -0.514 7.474 1.00 95.50 196 ALA A C 1
ATOM 1538 O O . ALA A 1 196 ? 4.413 -0.122 6.517 1.00 95.50 196 ALA A O 1
ATOM 1539 N N . TRP A 1 197 ? 3.845 0.081 8.668 1.00 94.38 197 TRP A N 1
ATOM 1540 C CA . TRP A 1 197 ? 4.683 1.264 8.932 1.00 94.38 197 TRP A CA 1
ATOM 1541 C C . TRP A 1 197 ? 6.162 1.110 8.533 1.00 94.38 197 TRP A C 1
ATOM 1543 O O . TRP A 1 197 ? 6.819 2.074 8.124 1.00 94.38 197 TRP A O 1
ATOM 1553 N N . ASN A 1 198 ? 6.689 -0.109 8.659 1.00 92.88 198 ASN A N 1
ATOM 1554 C CA . ASN A 1 198 ? 8.080 -0.446 8.356 1.00 92.88 198 ASN A CA 1
ATOM 1555 C C . ASN A 1 198 ? 8.289 -0.948 6.916 1.00 92.88 198 ASN A C 1
ATOM 1557 O O . ASN A 1 198 ? 9.400 -1.346 6.569 1.00 92.88 198 ASN A O 1
ATOM 1561 N N . ASP A 1 199 ? 7.255 -0.935 6.065 1.00 92.19 199 ASP A N 1
ATOM 1562 C CA . ASP A 1 199 ? 7.418 -1.233 4.639 1.00 92.19 199 ASP A CA 1
ATOM 1563 C C . ASP A 1 199 ? 8.310 -0.157 3.990 1.00 92.19 199 ASP A C 1
ATOM 1565 O O . ASP A 1 199 ? 8.058 1.042 4.100 1.00 92.19 199 ASP A O 1
ATOM 1569 N N . LYS A 1 200 ? 9.374 -0.591 3.304 1.00 89.06 200 LYS A N 1
ATOM 1570 C CA . LYS A 1 200 ? 10.386 0.298 2.706 1.00 89.06 200 LYS A CA 1
ATOM 1571 C C . LYS A 1 200 ? 9.852 1.216 1.599 1.00 89.06 200 LYS A C 1
ATOM 1573 O O . LYS A 1 200 ? 10.520 2.190 1.259 1.00 89.06 200 LYS A O 1
ATOM 1578 N N . TYR A 1 201 ? 8.707 0.885 1.001 1.00 87.75 201 TYR A N 1
ATOM 1579 C CA . TYR A 1 201 ? 8.045 1.700 -0.020 1.00 87.75 201 TYR A CA 1
ATOM 1580 C C . TYR A 1 201 ? 7.037 2.679 0.585 1.00 87.75 201 TYR A C 1
ATOM 1582 O O . TYR A 1 201 ? 6.610 3.601 -0.106 1.00 87.75 201 TYR A O 1
ATOM 1590 N N . MET A 1 202 ? 6.663 2.494 1.854 1.00 85.75 202 MET A N 1
ATOM 1591 C CA . MET A 1 202 ? 5.662 3.317 2.516 1.00 85.75 202 MET A CA 1
ATOM 1592 C C . MET A 1 202 ? 6.163 4.753 2.678 1.00 85.75 202 MET A C 1
ATOM 1594 O O . MET A 1 202 ? 7.160 5.009 3.358 1.00 85.75 202 MET A O 1
ATOM 1598 N N . SER A 1 203 ? 5.451 5.705 2.074 1.00 78.00 203 SER A N 1
ATOM 1599 C CA . SER A 1 203 ? 5.709 7.126 2.302 1.00 78.00 203 SER A CA 1
ATOM 1600 C C . SER A 1 203 ? 5.360 7.503 3.741 1.00 78.00 203 SER A C 1
ATOM 1602 O O . SER A 1 203 ? 4.485 6.895 4.354 1.00 78.00 203 SER A O 1
ATOM 1604 N N . LYS A 1 204 ? 6.026 8.514 4.297 1.00 80.81 204 LYS A N 1
ATOM 1605 C CA . LYS A 1 204 ? 5.740 9.045 5.637 1.00 80.81 204 LYS A CA 1
ATOM 1606 C C . LYS A 1 204 ? 5.551 10.546 5.524 1.00 80.81 204 LYS A C 1
ATOM 1608 O O . LYS A 1 204 ? 6.407 11.222 4.949 1.00 80.81 204 LYS A O 1
ATOM 1613 N N . GLU A 1 205 ? 4.428 11.052 6.018 1.00 80.25 205 GLU A N 1
ATOM 1614 C CA . GLU A 1 205 ? 4.166 12.485 6.051 1.00 80.25 205 GLU A CA 1
ATOM 1615 C C . GLU A 1 205 ? 5.215 13.151 6.959 1.00 80.25 205 GLU A C 1
ATOM 1617 O O . GLU A 1 205 ? 5.745 12.543 7.894 1.00 80.25 205 GLU A O 1
ATOM 1622 N N . TYR A 1 206 ? 5.554 14.411 6.680 1.00 77.50 206 TYR A N 1
ATOM 1623 C CA . TYR A 1 206 ? 6.535 15.126 7.492 1.00 77.50 206 TYR A CA 1
ATOM 1624 C C . TYR A 1 206 ? 6.090 15.169 8.960 1.00 77.50 206 TYR A C 1
ATOM 1626 O O . TYR A 1 206 ? 4.988 15.624 9.273 1.00 77.50 206 TYR A O 1
ATOM 1634 N N . GLY A 1 207 ? 6.959 14.694 9.853 1.00 82.38 207 GLY A N 1
ATOM 1635 C CA . GLY A 1 207 ? 6.671 14.643 11.283 1.00 82.38 207 GLY A CA 1
ATOM 1636 C C . GLY A 1 207 ? 5.683 13.555 11.707 1.00 82.38 207 GLY A C 1
ATOM 1637 O O . GLY A 1 207 ? 5.330 13.509 12.887 1.00 82.38 207 GLY A O 1
ATOM 1638 N N . GLU A 1 208 ? 5.236 12.696 10.785 1.00 86.38 208 GLU A N 1
ATOM 1639 C CA . GLU A 1 208 ? 4.376 11.554 11.091 1.00 86.38 208 GLU A CA 1
ATOM 1640 C C . GLU A 1 208 ? 5.120 10.530 11.945 1.00 86.38 208 GLU A C 1
ATOM 1642 O O . GLU A 1 208 ? 6.276 10.179 11.693 1.00 86.38 208 GLU A O 1
ATOM 1647 N N . THR A 1 209 ? 4.434 10.042 12.973 1.00 91.88 209 THR A N 1
ATOM 1648 C CA . THR A 1 209 ? 4.924 8.970 13.843 1.00 91.88 209 THR A CA 1
ATOM 1649 C C . THR A 1 209 ? 4.181 7.668 13.561 1.00 91.88 209 THR A C 1
ATOM 1651 O O . THR A 1 209 ? 3.163 7.664 12.874 1.00 91.88 209 THR A O 1
ATOM 1654 N N . GLU A 1 210 ? 4.688 6.539 14.050 1.00 95.19 210 GLU A N 1
ATOM 1655 C CA . GLU A 1 210 ? 4.009 5.259 13.840 1.00 95.19 210 GLU A CA 1
ATOM 1656 C C . GLU A 1 210 ? 2.588 5.294 14.430 1.00 95.19 210 GLU A C 1
ATOM 1658 O O . GLU A 1 210 ? 2.432 5.653 15.605 1.00 95.19 210 GLU A O 1
ATOM 1663 N N . PRO A 1 211 ? 1.543 4.952 13.648 1.00 96.56 211 PRO A N 1
ATOM 1664 C CA . PRO A 1 211 ? 0.195 4.870 14.179 1.00 96.56 211 PRO A CA 1
ATOM 1665 C C . PRO A 1 211 ? 0.122 3.877 15.337 1.00 96.56 211 PRO A C 1
ATOM 1667 O O . PRO A 1 211 ? 0.515 2.720 15.211 1.00 96.56 211 PRO A O 1
ATOM 1670 N N . SER A 1 212 ? -0.406 4.333 16.465 1.00 96.62 212 SER A N 1
ATOM 1671 C CA . SER A 1 212 ? -0.557 3.529 17.675 1.00 96.62 212 SER A CA 1
ATOM 1672 C C . SER A 1 212 ? -2.019 3.152 17.868 1.00 96.62 212 SER A C 1
ATOM 1674 O O . SER A 1 212 ? -2.900 3.993 17.678 1.00 96.62 212 SER A O 1
ATOM 1676 N N . PHE A 1 213 ? -2.278 1.896 18.238 1.00 97.75 213 PHE A N 1
ATOM 1677 C CA . PHE A 1 213 ? -3.616 1.430 18.602 1.00 97.75 213 PHE A CA 1
ATOM 1678 C C . PHE A 1 213 ? -4.130 2.194 19.829 1.00 97.75 213 PHE A C 1
ATOM 1680 O O . PHE A 1 213 ? -3.383 2.424 20.782 1.00 97.75 213 PHE A O 1
ATOM 1687 N N . VAL A 1 214 ? -5.403 2.580 19.795 1.00 96.81 214 VAL A N 1
ATOM 1688 C CA . VAL A 1 214 ? -6.063 3.323 20.875 1.00 96.81 214 VAL A CA 1
ATOM 1689 C C . VAL A 1 214 ? -7.127 2.465 21.541 1.00 96.81 214 VAL A C 1
ATOM 1691 O O . VAL A 1 214 ? -7.087 2.259 22.751 1.00 96.81 214 VAL A O 1
ATOM 1694 N N . GLU A 1 215 ? -8.085 1.972 20.761 1.00 96.62 215 GLU A N 1
ATOM 1695 C CA . GLU A 1 215 ? -9.210 1.185 21.258 1.00 96.62 215 GLU A CA 1
ATOM 1696 C C . GLU A 1 215 ? -9.870 0.399 20.124 1.00 96.62 215 GLU A C 1
ATOM 1698 O O . GLU A 1 215 ? -9.787 0.795 18.959 1.00 96.62 215 GLU A O 1
ATOM 1703 N N . SER A 1 216 ? -10.591 -0.663 20.483 1.00 97.00 216 SER A N 1
ATOM 1704 C CA . SER A 1 216 ? -11.561 -1.297 19.588 1.00 97.00 216 SER A CA 1
ATOM 1705 C C . SER A 1 216 ? -12.980 -0.918 19.996 1.00 97.00 216 SER A C 1
ATOM 1707 O O . SER A 1 216 ? -13.264 -0.679 21.172 1.00 97.00 216 SER A O 1
ATOM 1709 N N . GLY A 1 217 ? -13.897 -0.896 19.036 1.00 94.94 217 GLY A N 1
ATOM 1710 C CA . GLY A 1 217 ? -15.279 -0.508 19.263 1.00 94.94 217 GLY A CA 1
ATOM 1711 C C . GLY A 1 217 ? -16.220 -0.967 18.161 1.00 94.94 217 GLY A C 1
ATOM 1712 O O . GLY A 1 217 ? -16.001 -1.985 17.504 1.00 94.94 217 GLY A O 1
ATOM 1713 N N . GLN A 1 218 ? -17.302 -0.213 18.003 1.00 95.12 218 GLN A N 1
ATOM 1714 C CA . GLN A 1 218 ? -18.278 -0.387 16.937 1.00 95.12 218 GLN A CA 1
ATOM 1715 C C . GLN A 1 218 ? -18.394 0.912 16.142 1.00 95.12 218 GLN A C 1
ATOM 1717 O O . GLN A 1 218 ? -18.320 2.001 16.716 1.00 95.12 218 GLN A O 1
ATOM 1722 N N . VAL A 1 219 ? -18.606 0.794 14.838 1.00 95.00 219 VAL A N 1
ATOM 1723 C CA . VAL A 1 219 ? -18.921 1.916 13.952 1.00 95.00 219 VAL A CA 1
ATOM 1724 C C . VAL A 1 219 ? -20.088 1.540 13.053 1.00 95.00 219 VAL A C 1
ATOM 1726 O O . VAL A 1 219 ? -20.194 0.397 12.611 1.00 95.00 219 VAL A O 1
ATOM 1729 N N . GLU A 1 220 ? -20.973 2.496 12.799 1.00 94.12 220 GLU A N 1
ATOM 1730 C CA . GLU A 1 220 ? -22.028 2.343 11.806 1.00 94.12 220 GLU A CA 1
ATOM 1731 C C . GLU A 1 220 ? -21.492 2.752 10.431 1.00 94.12 220 GLU A C 1
ATOM 1733 O O . GLU A 1 220 ? -20.974 3.855 10.262 1.00 94.12 220 GLU A O 1
ATOM 1738 N N . ASP A 1 221 ? -21.601 1.854 9.458 1.00 87.56 221 ASP A N 1
ATOM 1739 C CA . ASP A 1 221 ? -21.204 2.063 8.064 1.00 87.56 221 ASP A CA 1
ATOM 1740 C C . ASP A 1 221 ? -22.276 1.413 7.177 1.00 87.56 221 ASP A C 1
ATOM 1742 O O . ASP A 1 221 ? -22.682 0.273 7.412 1.00 87.56 221 ASP A O 1
ATOM 1746 N N . ASP A 1 222 ? -22.815 2.161 6.213 1.00 84.69 222 ASP A N 1
ATOM 1747 C CA . ASP A 1 222 ? -23.952 1.746 5.373 1.00 84.69 222 ASP A CA 1
ATOM 1748 C C . ASP A 1 222 ? -25.169 1.204 6.159 1.00 84.69 222 ASP A C 1
ATOM 1750 O O . ASP A 1 222 ? -25.823 0.241 5.752 1.00 84.69 222 ASP A O 1
ATOM 1754 N N . GLY A 1 223 ? -25.472 1.802 7.317 1.00 88.44 223 GLY A N 1
ATOM 1755 C CA . GLY A 1 223 ? -26.608 1.409 8.162 1.00 88.44 223 GLY A CA 1
ATOM 1756 C C . GLY A 1 223 ? -26.426 0.077 8.898 1.00 88.44 223 GLY A C 1
ATOM 1757 O O . GLY A 1 223 ? -27.393 -0.470 9.435 1.00 88.44 223 GLY A O 1
ATOM 1758 N N . LYS A 1 224 ? -25.204 -0.473 8.925 1.00 93.75 224 LYS A N 1
ATOM 1759 C CA . LYS A 1 224 ? -24.852 -1.672 9.691 1.00 93.75 224 LYS A CA 1
ATOM 1760 C C . LYS A 1 224 ? -23.724 -1.367 10.677 1.00 93.75 224 LYS A C 1
ATOM 1762 O O . LYS A 1 224 ? -22.780 -0.654 10.359 1.00 93.75 224 LYS A O 1
ATOM 1767 N N . SER A 1 225 ? -23.825 -1.932 11.881 1.00 95.06 225 SER A N 1
ATOM 1768 C CA . SER A 1 225 ? -22.762 -1.868 12.888 1.00 95.06 225 SER A CA 1
ATOM 1769 C C . SER A 1 225 ? -21.669 -2.884 12.575 1.00 95.06 225 SER A C 1
ATOM 1771 O O . SER A 1 225 ? -21.964 -4.060 12.349 1.00 95.06 225 SER A O 1
ATOM 1773 N N . TYR A 1 226 ? -20.420 -2.438 12.619 1.00 96.00 226 TYR A N 1
ATOM 1774 C CA . TYR A 1 226 ? -19.230 -3.258 12.427 1.00 96.00 226 TYR A CA 1
ATOM 1775 C C . TYR A 1 226 ? -18.244 -3.064 13.568 1.00 96.00 226 TYR A C 1
ATOM 1777 O O . TYR A 1 226 ? -18.117 -1.968 14.113 1.00 96.00 226 TYR A O 1
ATOM 1785 N N . VAL A 1 227 ? -17.492 -4.122 13.872 1.00 96.81 227 VAL A N 1
ATOM 1786 C CA . VAL A 1 227 ? -16.329 -4.037 14.757 1.00 96.81 227 VAL A CA 1
ATOM 1787 C C . VAL A 1 227 ? -15.265 -3.171 14.087 1.00 96.81 227 VAL A C 1
ATOM 1789 O O . VAL A 1 227 ? -15.011 -3.308 12.886 1.00 96.81 227 VAL A O 1
ATOM 1792 N N . CYS A 1 228 ? -14.623 -2.302 14.860 1.00 97.56 228 CYS A N 1
ATOM 1793 C CA . CYS A 1 228 ? -13.506 -1.506 14.378 1.00 97.56 228 CYS A CA 1
ATOM 1794 C C . CYS A 1 228 ? -12.380 -1.376 15.400 1.00 97.56 228 CYS A C 1
ATOM 1796 O O . CYS A 1 228 ? -12.629 -1.449 16.600 1.00 97.56 228 CYS A O 1
ATOM 1798 N N . ASP A 1 229 ? -11.174 -1.119 14.901 1.00 98.38 229 ASP A N 1
ATOM 1799 C CA . ASP A 1 229 ? -10.016 -0.678 15.679 1.00 98.38 229 ASP A CA 1
ATOM 1800 C C . ASP A 1 229 ? -9.684 0.767 15.305 1.00 98.38 229 ASP A C 1
ATOM 1802 O O . ASP A 1 229 ? -9.742 1.151 14.131 1.00 98.38 229 ASP A O 1
ATOM 1806 N N . LYS A 1 230 ? -9.321 1.576 16.298 1.00 98.06 230 LYS A N 1
ATOM 1807 C CA . LYS A 1 230 ? -8.916 2.969 16.109 1.00 98.06 230 LYS A CA 1
ATOM 1808 C C . LYS A 1 230 ? -7.433 3.141 16.385 1.00 98.06 230 LYS A C 1
ATOM 1810 O O . LYS A 1 230 ? -6.916 2.641 17.384 1.00 98.06 230 LYS A O 1
ATOM 1815 N N . TYR A 1 231 ? -6.779 3.918 15.530 1.00 98.25 231 TYR A N 1
ATOM 1816 C CA . TYR A 1 231 ? -5.362 4.247 15.642 1.00 98.25 231 TYR A CA 1
ATOM 1817 C C . TYR A 1 231 ? -5.147 5.741 15.518 1.00 98.25 231 TYR A C 1
ATOM 1819 O O . TYR A 1 231 ? -5.889 6.428 14.813 1.00 98.25 231 TYR A O 1
ATOM 1827 N N . VAL A 1 232 ? -4.084 6.228 16.150 1.00 97.12 232 VAL A N 1
ATOM 1828 C CA . VAL A 1 232 ? -3.668 7.625 16.056 1.00 97.12 232 VAL A CA 1
ATOM 1829 C C . VAL A 1 232 ? -2.185 7.711 15.738 1.00 97.12 232 VAL A C 1
ATOM 1831 O O . VAL A 1 232 ? -1.366 7.040 16.361 1.00 97.12 232 VAL A O 1
ATOM 1834 N N . SER A 1 233 ? -1.841 8.570 14.784 1.00 95.81 233 SER A N 1
ATOM 1835 C CA . SER A 1 233 ? -0.474 9.003 14.516 1.00 95.81 233 SER A CA 1
ATOM 1836 C C . SER A 1 233 ? -0.361 10.516 14.721 1.00 95.81 233 SER A C 1
ATOM 1838 O O . SER A 1 233 ? -0.929 11.297 13.951 1.00 95.81 233 SER A O 1
ATOM 1840 N N . PRO A 1 234 ? 0.355 10.965 15.763 1.00 94.06 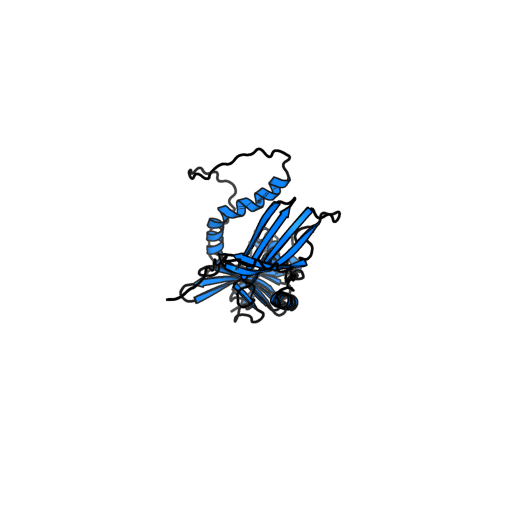234 PRO A N 1
ATOM 1841 C CA . PRO A 1 234 ? 0.711 12.368 15.913 1.00 94.06 234 PRO A CA 1
ATOM 1842 C C . PRO A 1 234 ? 1.601 12.868 14.767 1.00 94.06 234 PRO A C 1
ATOM 1844 O O . PRO A 1 234 ? 2.600 12.227 14.426 1.00 94.06 234 PRO A O 1
ATOM 1847 N N . LEU A 1 235 ? 1.285 14.059 14.254 1.00 90.94 235 LEU A N 1
ATOM 1848 C CA . LEU A 1 235 ? 2.119 14.831 13.334 1.00 90.94 235 LEU A CA 1
ATOM 1849 C C . LEU A 1 235 ? 2.855 15.918 14.120 1.00 90.94 235 LEU A C 1
ATOM 1851 O O . LEU A 1 235 ? 2.242 16.867 14.629 1.00 90.94 235 LEU A O 1
ATOM 1855 N N . LYS A 1 236 ? 4.171 15.762 14.253 1.00 90.25 236 LYS A N 1
ATOM 1856 C CA . LYS A 1 236 ? 5.030 16.644 15.049 1.00 90.25 236 LYS A CA 1
ATOM 1857 C C . LYS A 1 236 ? 5.749 17.663 14.171 1.00 90.25 236 LYS A C 1
ATOM 1859 O O . LYS A 1 236 ? 6.207 17.343 13.082 1.00 90.25 236 LYS A O 1
ATOM 1864 N N . ASP A 1 237 ? 5.874 18.894 14.652 1.00 87.38 237 ASP A N 1
ATOM 1865 C CA . ASP A 1 237 ? 6.771 19.866 14.029 1.00 87.38 237 ASP A CA 1
ATOM 1866 C C . ASP A 1 237 ? 8.249 19.558 14.328 1.00 87.38 237 ASP A C 1
ATOM 1868 O O . ASP A 1 237 ? 8.583 18.627 15.065 1.00 87.38 237 ASP A O 1
ATOM 1872 N N . SER A 1 238 ? 9.150 20.372 13.773 1.00 87.56 238 SER A N 1
ATOM 1873 C CA . SER A 1 238 ? 10.598 20.255 13.983 1.00 87.56 238 SER A CA 1
ATOM 1874 C C . SER A 1 238 ? 11.028 20.362 15.452 1.00 87.56 238 SER A C 1
ATOM 1876 O O . SER A 1 238 ? 12.128 19.938 15.791 1.00 87.56 238 SER A O 1
ATOM 1878 N N . ASN A 1 239 ? 10.179 20.914 16.325 1.00 89.56 239 ASN A N 1
ATOM 1879 C CA . ASN A 1 239 ? 10.428 21.047 17.761 1.00 89.56 239 ASN A CA 1
ATOM 1880 C C . ASN A 1 239 ? 9.800 19.894 18.566 1.00 89.56 239 ASN A C 1
ATOM 1882 O O . ASN A 1 239 ? 9.815 19.917 19.796 1.00 89.56 239 ASN A O 1
ATOM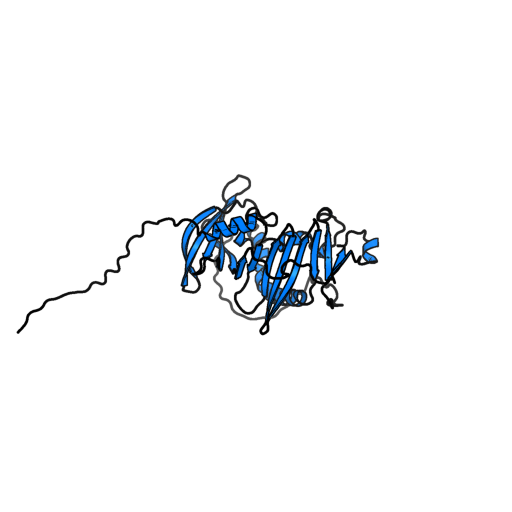 1886 N N . GLY A 1 240 ? 9.218 18.896 17.892 1.00 87.00 240 GLY A N 1
ATOM 1887 C CA . GLY A 1 240 ? 8.567 17.745 18.512 1.00 87.00 240 GLY A CA 1
ATOM 1888 C C . GLY A 1 240 ? 7.152 18.014 19.029 1.00 87.00 240 GLY A C 1
ATOM 1889 O O . GLY A 1 240 ? 6.556 17.123 19.642 1.00 87.00 240 GLY A O 1
ATOM 1890 N N . LYS A 1 241 ? 6.586 19.205 18.788 1.00 90.12 241 LYS A N 1
ATOM 1891 C CA . LYS A 1 241 ? 5.231 19.558 19.228 1.00 90.12 241 LYS A CA 1
ATOM 1892 C C . LYS A 1 241 ? 4.200 19.003 18.249 1.00 90.12 241 LYS A C 1
ATOM 1894 O O . LYS A 1 241 ? 4.311 19.202 17.043 1.00 90.12 241 LYS A O 1
ATOM 1899 N N . VAL A 1 242 ? 3.160 18.355 18.773 1.00 91.00 242 VAL A N 1
ATOM 1900 C CA . VAL A 1 242 ? 2.034 17.868 17.963 1.00 91.00 242 VAL A CA 1
ATOM 1901 C C . VAL A 1 242 ? 1.265 19.057 17.385 1.00 91.00 242 VAL A C 1
ATOM 1903 O O . VAL A 1 242 ? 0.797 19.921 18.133 1.00 91.00 242 VAL A O 1
ATOM 1906 N N . LYS A 1 243 ? 1.146 19.110 16.056 1.00 91.31 243 LYS A N 1
ATOM 1907 C CA . LYS A 1 243 ? 0.354 20.120 15.333 1.00 91.31 243 LYS A CA 1
ATOM 1908 C C . LYS A 1 243 ? -0.950 19.573 14.768 1.00 91.31 243 LYS A C 1
ATOM 1910 O O . LYS A 1 243 ? -1.889 20.339 14.563 1.00 91.31 243 LYS A O 1
ATOM 1915 N N . ALA A 1 244 ? -0.995 18.272 14.526 1.00 92.38 244 ALA A N 1
ATOM 1916 C CA . ALA A 1 244 ? -2.139 17.566 13.985 1.00 92.38 244 ALA A CA 1
ATOM 1917 C C . ALA A 1 244 ? -2.059 16.085 14.368 1.00 92.38 244 ALA A C 1
ATOM 1919 O O . ALA A 1 244 ? -1.010 15.604 14.798 1.00 92.38 244 ALA A O 1
ATOM 1920 N N . GLU A 1 245 ? -3.156 15.363 14.194 1.00 93.56 245 GLU A N 1
ATOM 1921 C CA . GLU A 1 245 ? -3.223 13.924 14.425 1.00 93.56 245 GLU A CA 1
ATOM 1922 C C . GLU A 1 245 ? -3.905 13.246 13.242 1.00 93.56 245 GLU A C 1
ATOM 1924 O O . GLU A 1 245 ? -4.986 13.659 12.829 1.00 93.56 245 GLU A O 1
ATOM 1929 N N . MET A 1 246 ? -3.302 12.186 12.719 1.00 94.38 246 MET A N 1
ATOM 1930 C CA . MET A 1 246 ? -3.959 11.280 11.785 1.00 94.38 246 MET A CA 1
ATOM 1931 C C . MET A 1 246 ? -4.708 10.221 12.586 1.00 94.38 246 MET A C 1
ATOM 1933 O O . MET A 1 246 ? -4.097 9.476 13.348 1.00 94.38 246 MET A O 1
ATOM 1937 N N . HIS A 1 247 ? -6.023 10.159 12.417 1.00 96.12 247 HIS A N 1
ATOM 1938 C CA . HIS A 1 247 ? -6.893 9.166 13.039 1.00 96.12 247 HIS A CA 1
ATOM 1939 C C . HIS A 1 247 ? -7.317 8.158 11.976 1.00 96.12 247 HIS A C 1
ATOM 1941 O O . HIS A 1 247 ? -7.810 8.539 10.913 1.00 96.12 247 HIS A O 1
ATOM 1947 N N . TYR A 1 248 ? -7.136 6.877 12.276 1.00 97.56 248 TYR A N 1
ATOM 1948 C CA . TYR A 1 248 ? -7.499 5.767 11.405 1.00 97.56 248 TYR A CA 1
ATOM 1949 C C . TYR A 1 248 ? -8.584 4.940 12.085 1.00 97.56 248 TYR A C 1
ATOM 1951 O O . TYR A 1 248 ? -8.464 4.635 13.271 1.00 97.56 248 TYR A O 1
ATOM 1959 N N . THR A 1 249 ? -9.609 4.539 11.339 1.00 97.88 249 THR A N 1
ATOM 1960 C CA . THR A 1 249 ? -10.602 3.557 11.795 1.00 97.88 249 THR A CA 1
ATOM 1961 C C . THR A 1 249 ? -10.563 2.358 10.859 1.00 97.88 249 THR A C 1
ATOM 1963 O O . THR A 1 249 ? -11.016 2.452 9.720 1.00 97.88 249 THR A O 1
ATOM 1966 N N . ALA A 1 250 ? -10.005 1.243 11.327 1.00 98.19 250 ALA A N 1
ATOM 1967 C CA . ALA A 1 250 ? -9.990 -0.028 10.615 1.00 98.19 250 ALA A CA 1
ATOM 1968 C C . ALA A 1 250 ? -11.281 -0.790 10.910 1.00 98.19 250 ALA A C 1
ATOM 1970 O O . ALA A 1 250 ? -11.556 -1.116 12.059 1.00 98.19 250 ALA A O 1
ATOM 1971 N N . ILE A 1 251 ? -12.086 -1.049 9.885 1.00 97.50 251 ILE A N 1
ATOM 1972 C CA . ILE A 1 251 ? -13.424 -1.634 9.993 1.00 97.50 251 ILE A CA 1
ATOM 1973 C C . ILE A 1 251 ? -13.381 -3.064 9.464 1.00 97.50 251 ILE A C 1
ATOM 1975 O O . ILE A 1 251 ? -12.933 -3.304 8.336 1.00 97.50 251 ILE A O 1
ATOM 1979 N N . TYR A 1 252 ? -13.878 -4.006 10.260 1.00 96.88 252 TYR A N 1
ATOM 1980 C CA . TYR A 1 252 ? -13.839 -5.434 9.961 1.00 96.88 252 TYR A CA 1
ATOM 1981 C C . TYR A 1 252 ? -15.217 -5.964 9.563 1.00 96.88 252 TYR A C 1
ATOM 1983 O O . TYR A 1 252 ? -16.245 -5.523 10.074 1.00 96.88 252 TYR A O 1
ATOM 1991 N N . ASP A 1 253 ? -15.241 -6.917 8.633 1.00 94.88 253 ASP A N 1
ATOM 1992 C CA . ASP A 1 253 ? -16.454 -7.650 8.279 1.00 94.88 253 ASP A CA 1
ATOM 1993 C C . ASP A 1 253 ? -16.833 -8.695 9.344 1.00 94.88 253 ASP A C 1
ATOM 1995 O O . ASP A 1 253 ? -16.083 -8.978 10.278 1.00 94.88 253 ASP A O 1
ATOM 1999 N N . ASP A 1 254 ? -18.002 -9.316 9.182 1.00 92.12 254 ASP A N 1
ATOM 2000 C CA . ASP A 1 254 ? -18.535 -10.326 10.109 1.00 92.12 254 ASP A CA 1
ATOM 2001 C C . ASP A 1 254 ? -17.639 -11.575 10.245 1.00 92.12 254 ASP A C 1
ATOM 2003 O O . ASP A 1 254 ? -17.839 -12.391 11.145 1.00 92.12 254 ASP A O 1
ATOM 2007 N N . LYS A 1 255 ? -16.669 -11.758 9.340 1.00 93.56 255 LYS A N 1
ATOM 2008 C CA . LYS A 1 255 ? -15.688 -12.852 9.363 1.00 93.56 255 LYS A CA 1
ATOM 2009 C C . LYS A 1 255 ? -14.356 -12.421 9.990 1.00 93.56 255 LYS A C 1
ATOM 2011 O O . LYS A 1 255 ? -13.433 -13.232 10.037 1.00 93.56 255 LYS A O 1
ATOM 2016 N N . GLY A 1 256 ? -14.248 -11.175 10.449 1.00 93.81 256 GLY A N 1
ATOM 2017 C CA . GLY A 1 256 ? -13.040 -10.599 11.034 1.00 93.81 256 GLY A CA 1
ATOM 2018 C C . GLY A 1 256 ? -11.992 -10.158 10.012 1.00 93.81 256 GLY A C 1
ATOM 2019 O O . GLY A 1 256 ? -10.849 -9.922 10.394 1.00 93.81 256 GLY A O 1
ATOM 2020 N N . ASN A 1 257 ? -12.331 -10.053 8.722 1.00 95.56 257 ASN A N 1
ATOM 2021 C CA . ASN A 1 257 ? -11.406 -9.524 7.718 1.00 95.56 257 ASN A CA 1
ATOM 2022 C C . ASN A 1 257 ? -11.538 -8.009 7.619 1.00 95.56 257 ASN A C 1
ATOM 2024 O O . ASN A 1 257 ? -12.640 -7.468 7.690 1.00 95.56 257 ASN A O 1
ATOM 2028 N N . LEU A 1 258 ? -10.424 -7.323 7.380 1.00 97.19 258 LEU A N 1
ATOM 2029 C CA . LEU A 1 258 ? -10.436 -5.893 7.107 1.00 97.19 258 LEU A CA 1
ATOM 2030 C C . LEU A 1 258 ? -11.262 -5.598 5.847 1.00 97.19 258 LEU A C 1
ATOM 2032 O O . LEU A 1 258 ? -10.945 -6.076 4.757 1.00 97.19 258 LEU A O 1
ATOM 2036 N N . ARG A 1 259 ? -12.315 -4.796 6.007 1.00 94.88 259 ARG A N 1
ATOM 2037 C CA . ARG A 1 259 ? -13.210 -4.364 4.927 1.00 94.88 259 ARG A CA 1
ATOM 2038 C C . ARG A 1 259 ? -12.866 -2.966 4.441 1.00 94.88 259 ARG A C 1
ATOM 2040 O O . ARG A 1 259 ? -12.956 -2.708 3.243 1.00 94.88 259 ARG A O 1
ATOM 2047 N N . LYS A 1 260 ? -12.575 -2.056 5.365 1.00 94.94 260 LYS A N 1
ATOM 2048 C CA . LYS A 1 260 ? -12.463 -0.627 5.077 1.00 94.94 260 LYS A CA 1
ATOM 2049 C C . LYS A 1 260 ? -11.530 0.038 6.079 1.00 94.94 260 LYS A C 1
ATOM 2051 O O . LYS A 1 260 ? -11.497 -0.371 7.236 1.00 94.94 260 LYS A O 1
ATOM 2056 N N . ILE A 1 261 ? -10.796 1.057 5.652 1.00 96.19 261 ILE A N 1
ATOM 2057 C CA . ILE A 1 261 ? -10.121 1.987 6.561 1.00 96.19 261 ILE A CA 1
ATOM 2058 C C . ILE A 1 261 ? -10.561 3.396 6.204 1.00 96.19 261 ILE A C 1
ATOM 2060 O O . ILE A 1 261 ? -10.452 3.796 5.048 1.00 96.19 261 ILE A O 1
ATOM 2064 N N . THR A 1 262 ? -11.021 4.155 7.192 1.00 95.12 262 THR A N 1
ATOM 2065 C CA . THR A 1 262 ? -11.175 5.605 7.050 1.00 95.12 262 THR A CA 1
ATOM 2066 C C . THR A 1 262 ? -10.006 6.302 7.729 1.00 95.12 262 THR A C 1
ATOM 2068 O O . THR A 1 262 ? -9.587 5.914 8.823 1.00 95.12 262 THR A O 1
ATOM 2071 N N . LYS A 1 263 ? -9.465 7.326 7.073 1.00 92.06 263 LYS A N 1
ATOM 2072 C CA . LYS A 1 263 ? -8.383 8.169 7.581 1.00 92.06 263 LYS A CA 1
ATOM 2073 C C . LYS A 1 263 ? -8.863 9.612 7.609 1.00 92.06 263 LYS A C 1
ATOM 2075 O O . LYS A 1 263 ? -9.302 10.152 6.592 1.00 92.06 263 LYS A O 1
ATOM 2080 N N . ILE A 1 264 ? -8.738 10.252 8.764 1.00 92.62 264 ILE A N 1
ATOM 2081 C CA . ILE A 1 264 ? -9.018 11.678 8.945 1.00 92.62 264 ILE A CA 1
ATOM 2082 C C . ILE A 1 264 ? -7.806 12.363 9.576 1.00 92.62 264 ILE A C 1
ATOM 2084 O O . ILE A 1 264 ? -7.065 11.752 10.343 1.00 92.62 264 ILE A O 1
ATOM 2088 N N . CYS A 1 265 ? -7.615 13.642 9.286 1.00 92.50 265 CYS A N 1
ATOM 2089 C CA . CYS A 1 265 ? -6.646 14.491 9.962 1.00 92.50 265 CYS A CA 1
ATOM 2090 C C . CYS A 1 265 ? -7.390 15.439 10.902 1.00 92.50 265 CYS A C 1
ATOM 2092 O O . CYS A 1 265 ? -8.264 16.191 10.467 1.00 92.50 265 CYS A O 1
ATOM 2094 N N . ARG A 1 266 ? -7.041 15.409 12.188 1.00 92.56 266 ARG A N 1
ATOM 2095 C CA . ARG A 1 266 ? -7.554 16.319 13.209 1.00 92.56 266 ARG A CA 1
ATOM 2096 C C . ARG A 1 266 ? -6.563 17.453 13.425 1.00 92.56 266 ARG A C 1
ATOM 2098 O O . ARG A 1 266 ? -5.442 17.230 13.880 1.00 92.56 266 ARG A O 1
ATOM 2105 N N . ILE A 1 267 ? -6.989 18.680 13.136 1.00 90.19 267 ILE A N 1
ATOM 2106 C CA . ILE A 1 267 ? -6.180 19.897 13.287 1.00 90.19 267 ILE A CA 1
ATOM 2107 C C . ILE A 1 267 ? -6.991 20.924 14.067 1.00 90.19 267 ILE A C 1
ATOM 2109 O O . ILE A 1 267 ? -8.090 21.284 13.654 1.00 90.19 267 ILE A O 1
ATOM 2113 N N . ALA A 1 268 ? -6.466 21.394 15.202 1.00 86.00 268 ALA A N 1
ATOM 2114 C CA . ALA A 1 268 ? -7.135 22.381 16.060 1.00 86.00 268 ALA A CA 1
ATOM 2115 C C . ALA A 1 268 ? -8.607 22.024 16.393 1.00 86.00 268 ALA A C 1
ATOM 2117 O O . ALA A 1 268 ? -9.479 22.888 16.420 1.00 86.00 268 ALA A O 1
ATOM 2118 N N . GLY A 1 269 ? -8.887 20.732 16.613 1.00 82.62 269 GLY A N 1
ATOM 2119 C CA . GLY A 1 269 ? -10.230 20.219 16.918 1.00 82.62 269 GLY A CA 1
ATOM 2120 C C . GLY A 1 269 ? -11.163 20.056 15.711 1.00 82.62 269 GLY A C 1
ATOM 2121 O O . GLY A 1 269 ? -12.307 19.651 15.895 1.00 82.62 269 GLY A O 1
ATOM 2122 N N . LYS A 1 270 ? -10.699 20.346 14.489 1.00 89.75 270 LYS A N 1
ATOM 2123 C CA . LYS A 1 270 ? -11.442 20.116 13.247 1.00 89.75 270 LYS A CA 1
ATOM 2124 C C . LYS A 1 270 ? -10.987 18.822 12.581 1.00 89.75 270 LYS A C 1
ATOM 2126 O O . LYS A 1 270 ? -9.793 18.644 12.349 1.00 89.75 270 LYS A O 1
ATOM 2131 N N . ASP A 1 271 ? -11.953 17.992 12.205 1.00 90.94 271 ASP A N 1
ATOM 2132 C CA . ASP A 1 271 ? -11.724 16.754 11.465 1.00 90.94 271 ASP A CA 1
ATOM 2133 C C . ASP A 1 271 ? -11.826 16.999 9.957 1.00 90.94 271 ASP A C 1
ATOM 2135 O O . ASP A 1 271 ? -12.783 17.605 9.467 1.00 90.94 271 ASP A O 1
ATOM 2139 N N . ILE A 1 272 ? -10.812 16.543 9.226 1.00 89.50 272 ILE A N 1
ATOM 2140 C CA . ILE A 1 272 ? -10.705 16.646 7.771 1.00 89.50 272 ILE A CA 1
ATOM 2141 C C . ILE A 1 272 ? -10.589 15.222 7.217 1.00 89.50 272 ILE A C 1
ATOM 2143 O O . ILE A 1 272 ? -9.609 14.548 7.535 1.00 89.50 272 ILE A O 1
ATOM 2147 N N . PRO A 1 273 ? -11.546 14.736 6.409 1.00 88.56 273 PRO A N 1
ATOM 2148 C CA . PRO A 1 273 ? -11.410 13.458 5.716 1.00 88.56 273 PRO A CA 1
ATOM 2149 C C . PRO A 1 273 ? -10.201 13.474 4.778 1.00 88.56 273 PRO A C 1
ATOM 2151 O O . PRO A 1 273 ? -10.038 14.423 4.014 1.00 88.56 273 PRO A O 1
ATOM 2154 N N . ILE A 1 274 ? -9.356 12.444 4.852 1.00 85.25 274 ILE A N 1
ATOM 2155 C CA . ILE A 1 274 ? -8.126 12.336 4.053 1.00 85.25 274 ILE A CA 1
ATOM 2156 C C . ILE A 1 274 ? -8.219 11.195 3.052 1.00 85.25 274 ILE A C 1
ATOM 2158 O O . ILE A 1 274 ? -7.881 11.378 1.888 1.00 85.25 274 ILE A O 1
ATOM 2162 N N . ASP A 1 275 ? -8.639 10.019 3.510 1.00 84.00 275 ASP A N 1
ATOM 2163 C CA . ASP A 1 275 ? -8.665 8.818 2.684 1.00 84.00 275 ASP A CA 1
ATOM 2164 C C . ASP A 1 275 ? -9.771 7.873 3.158 1.00 84.00 275 ASP A C 1
ATOM 2166 O O . ASP A 1 275 ? -10.109 7.809 4.346 1.00 84.00 275 ASP A O 1
ATOM 2170 N N . GLU A 1 276 ? -10.317 7.132 2.209 1.00 89.50 276 GLU A N 1
ATOM 2171 C CA . GLU A 1 276 ? -11.254 6.049 2.443 1.00 89.50 276 GLU A CA 1
ATOM 2172 C C . GLU A 1 276 ? -10.835 4.866 1.574 1.00 89.50 276 GLU A C 1
ATOM 2174 O O . GLU A 1 276 ? -11.002 4.859 0.356 1.00 89.50 276 GLU A O 1
ATOM 2179 N N . LEU A 1 277 ? -10.274 3.849 2.221 1.00 89.38 277 LEU A N 1
ATOM 2180 C CA . LEU A 1 277 ? -9.771 2.662 1.559 1.00 89.38 277 LEU A CA 1
ATOM 2181 C C . LEU A 1 277 ? -10.777 1.525 1.687 1.00 89.38 277 LEU A C 1
ATOM 2183 O O . LEU A 1 277 ? -10.918 0.946 2.763 1.00 89.38 277 LEU A O 1
ATOM 2187 N N . GLU A 1 278 ? -11.402 1.134 0.581 1.00 91.44 278 GLU A N 1
ATOM 2188 C CA . GLU A 1 278 ? -12.121 -0.136 0.502 1.00 91.44 278 GLU A CA 1
ATOM 2189 C C . GLU A 1 278 ? -11.157 -1.288 0.226 1.00 91.44 278 GLU A C 1
ATOM 2191 O O . GLU A 1 278 ? -10.450 -1.309 -0.782 1.00 91.44 278 GLU A O 1
ATOM 2196 N N . VAL A 1 279 ? -11.152 -2.275 1.117 1.00 92.38 279 VAL A N 1
ATOM 2197 C CA . VAL A 1 279 ? -10.323 -3.471 1.011 1.00 92.38 279 VAL A CA 1
ATOM 2198 C C . VAL A 1 279 ? -11.165 -4.613 0.462 1.00 92.38 279 VAL A C 1
ATOM 2200 O O . VAL A 1 279 ? -12.229 -4.969 0.981 1.00 92.38 279 VAL A O 1
ATOM 2203 N N . VAL A 1 280 ? -10.663 -5.210 -0.612 1.00 90.69 280 VAL A N 1
ATOM 2204 C CA . VAL A 1 280 ? -11.279 -6.378 -1.236 1.00 90.69 280 VAL A CA 1
ATOM 2205 C C . VAL A 1 280 ? -10.646 -7.645 -0.696 1.00 90.69 280 VAL A C 1
ATOM 2207 O O . VAL A 1 280 ? -11.354 -8.586 -0.341 1.00 90.69 280 VAL A O 1
ATOM 2210 N N . THR A 1 281 ? -9.316 -7.697 -0.635 1.00 92.50 281 THR A N 1
ATOM 2211 C CA . THR A 1 281 ? -8.589 -8.868 -0.139 1.00 92.50 281 THR A CA 1
ATOM 2212 C C . THR A 1 281 ? -7.205 -8.475 0.356 1.00 92.50 281 THR A C 1
ATOM 2214 O O . THR A 1 281 ? -6.513 -7.69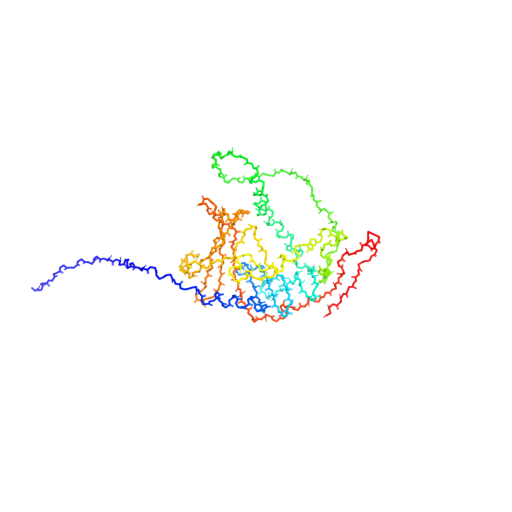3 -0.289 1.00 92.50 281 THR A O 1
ATOM 2217 N N . ILE A 1 282 ? -6.792 -9.077 1.472 1.00 96.06 282 ILE A N 1
ATOM 2218 C CA . ILE A 1 282 ? -5.407 -9.108 1.952 1.00 96.06 282 ILE A CA 1
ATOM 2219 C C . ILE A 1 282 ? -5.075 -10.563 2.277 1.00 96.06 282 ILE A C 1
ATOM 2221 O O . ILE A 1 282 ? -5.769 -11.192 3.081 1.00 96.06 282 ILE A O 1
ATOM 2225 N N . THR A 1 283 ? -4.050 -11.119 1.637 1.00 95.69 283 THR A N 1
ATOM 2226 C CA . THR A 1 283 ? -3.672 -12.528 1.805 1.00 95.69 283 THR A CA 1
ATOM 2227 C C . THR A 1 283 ? -2.195 -12.765 1.510 1.00 95.69 283 THR A C 1
ATOM 2229 O O . THR A 1 283 ? -1.590 -12.059 0.716 1.00 95.69 283 THR A O 1
ATOM 2232 N N . ASP A 1 284 ? -1.625 -13.788 2.129 1.00 93.81 284 ASP A N 1
ATOM 2233 C CA . ASP A 1 284 ? -0.317 -14.376 1.835 1.00 93.81 284 ASP A CA 1
ATOM 2234 C C . ASP A 1 284 ? -0.388 -15.465 0.744 1.00 93.81 284 ASP A C 1
ATOM 2236 O O . ASP A 1 284 ? 0.639 -15.893 0.217 1.00 93.81 284 ASP A O 1
ATOM 2240 N N . ILE A 1 285 ? -1.597 -15.884 0.353 1.00 93.38 285 ILE A N 1
ATOM 2241 C CA . ILE A 1 285 ? -1.835 -16.828 -0.742 1.00 93.38 285 ILE A CA 1
ATOM 2242 C C . ILE A 1 285 ? -1.947 -16.041 -2.048 1.00 93.38 285 ILE A C 1
ATOM 2244 O O . ILE A 1 285 ? -2.993 -15.482 -2.383 1.00 93.38 285 ILE A O 1
ATOM 2248 N N . LEU A 1 286 ? -0.851 -15.990 -2.800 1.00 90.50 286 LEU A N 1
ATOM 2249 C CA . LEU A 1 286 ? -0.784 -15.190 -4.019 1.00 90.50 286 LEU A CA 1
ATOM 2250 C C . LEU A 1 286 ? -1.642 -15.799 -5.140 1.00 90.50 286 LEU A C 1
ATOM 2252 O O . LEU A 1 286 ? -1.534 -17.001 -5.403 1.00 90.50 286 LEU A O 1
ATOM 2256 N N . PRO A 1 287 ? -2.442 -14.991 -5.862 1.00 86.88 287 PRO A N 1
ATOM 2257 C CA . PRO A 1 287 ? -3.114 -15.464 -7.063 1.00 86.88 287 PRO A CA 1
ATOM 2258 C C . PRO A 1 287 ? -2.104 -15.959 -8.108 1.00 86.88 287 PRO A C 1
ATOM 2260 O O . PRO A 1 287 ? -0.989 -15.438 -8.219 1.00 86.88 287 PRO A O 1
ATOM 2263 N N . GLU A 1 288 ? -2.505 -16.945 -8.912 1.00 82.06 288 GLU A N 1
ATOM 2264 C CA . GLU A 1 288 ? -1.643 -17.503 -9.955 1.00 82.06 288 GLU A CA 1
ATOM 2265 C C . GLU A 1 288 ? -1.142 -16.385 -10.882 1.00 82.06 288 GLU A C 1
ATOM 2267 O O . GLU A 1 288 ? -1.925 -15.580 -11.389 1.00 82.06 288 GLU A O 1
ATOM 2272 N N . LYS A 1 289 ? 0.176 -16.330 -11.108 1.00 83.19 289 LYS A N 1
ATOM 2273 C CA . LYS A 1 289 ? 0.837 -15.336 -11.970 1.00 83.19 289 LYS A CA 1
ATOM 2274 C C . LYS A 1 289 ? 0.720 -13.878 -11.498 1.00 83.19 289 LYS A C 1
ATOM 2276 O O . LYS A 1 289 ? 1.165 -13.003 -12.236 1.00 83.19 289 LYS A O 1
ATOM 2281 N N . ALA A 1 290 ? 0.201 -13.597 -10.295 1.00 81.94 290 ALA A N 1
ATOM 2282 C CA . ALA A 1 290 ? 0.036 -12.225 -9.790 1.00 81.94 290 ALA A CA 1
ATOM 2283 C C . ALA A 1 290 ? 1.346 -11.427 -9.781 1.00 81.94 290 ALA A C 1
ATOM 2285 O O . ALA A 1 290 ? 1.331 -10.221 -10.007 1.00 81.94 290 ALA A O 1
ATOM 2286 N N . ILE A 1 291 ? 2.468 -12.115 -9.553 1.00 87.38 291 ILE A N 1
ATOM 2287 C CA . ILE A 1 291 ? 3.806 -11.528 -9.516 1.00 87.38 291 ILE A CA 1
ATOM 2288 C C . ILE A 1 291 ? 4.649 -11.873 -10.749 1.00 87.38 291 ILE A C 1
ATOM 2290 O O . ILE A 1 291 ? 5.833 -11.552 -10.794 1.00 87.38 291 ILE A O 1
ATOM 2294 N N . ASN A 1 292 ? 4.093 -12.536 -11.763 1.00 86.69 292 ASN A N 1
ATOM 2295 C CA . ASN A 1 292 ? 4.870 -12.896 -12.947 1.00 86.69 292 ASN A CA 1
ATOM 2296 C C . ASN A 1 292 ? 5.137 -11.661 -13.805 1.00 86.69 292 ASN A C 1
ATOM 2298 O O . ASN A 1 292 ? 4.282 -10.791 -13.956 1.00 86.69 292 ASN A O 1
ATOM 2302 N N . MET A 1 293 ? 6.321 -11.612 -14.413 1.00 83.56 293 MET A N 1
ATOM 2303 C CA . MET A 1 293 ? 6.629 -10.602 -15.418 1.00 83.56 293 MET A CA 1
ATOM 2304 C C . MET A 1 293 ? 5.636 -10.728 -16.589 1.00 83.56 293 MET A C 1
ATOM 2306 O O . MET A 1 293 ? 5.459 -11.836 -17.109 1.00 83.56 293 MET A O 1
ATOM 2310 N N . PRO A 1 294 ? 4.964 -9.642 -17.015 1.00 79.88 294 PRO A N 1
ATOM 2311 C CA . PRO A 1 294 ? 4.098 -9.703 -18.181 1.00 79.88 294 PRO A CA 1
ATOM 2312 C C . PRO A 1 294 ? 4.925 -9.973 -19.440 1.00 79.88 294 PRO A C 1
ATOM 2314 O O . PRO A 1 294 ? 6.043 -9.471 -19.588 1.00 79.88 294 PRO A O 1
ATOM 2317 N N . LYS A 1 295 ? 4.343 -10.715 -20.387 1.00 81.56 295 LYS A N 1
ATOM 2318 C CA . LYS A 1 295 ? 4.930 -10.896 -21.718 1.00 81.56 295 LYS A CA 1
ATOM 2319 C C . LYS A 1 295 ? 5.089 -9.536 -22.383 1.00 81.56 295 LYS A C 1
ATOM 2321 O O . LYS A 1 295 ? 4.092 -8.866 -22.659 1.00 81.56 295 LYS A O 1
ATOM 2326 N N . SER A 1 296 ? 6.326 -9.101 -22.566 1.00 75.19 296 SER A N 1
ATOM 2327 C CA . SER A 1 296 ? 6.625 -7.721 -22.924 1.00 75.19 296 SER A CA 1
ATOM 2328 C C . SER A 1 296 ? 8.025 -7.565 -23.496 1.00 75.19 296 SER A C 1
ATOM 2330 O O . SER A 1 296 ? 8.952 -8.294 -23.143 1.00 75.19 296 SER A O 1
ATOM 2332 N N . LYS A 1 297 ? 8.165 -6.563 -24.366 1.00 75.62 297 LYS A N 1
ATOM 2333 C CA . LYS A 1 297 ? 9.467 -6.019 -24.753 1.00 75.62 297 LYS A CA 1
ATOM 2334 C C . LYS A 1 297 ? 9.836 -4.925 -23.766 1.00 75.62 297 LYS A C 1
ATOM 2336 O O . LYS A 1 297 ? 9.066 -3.972 -23.617 1.00 75.62 297 LYS A O 1
ATOM 2341 N N . ILE A 1 298 ? 10.976 -5.070 -23.104 1.00 80.06 298 ILE A N 1
ATOM 2342 C CA . ILE A 1 298 ? 11.448 -4.142 -22.079 1.00 80.06 298 ILE A CA 1
ATOM 2343 C C . ILE A 1 298 ? 12.634 -3.364 -22.630 1.00 80.06 298 ILE A C 1
ATOM 2345 O O . ILE A 1 298 ? 13.632 -3.947 -23.053 1.00 80.06 298 ILE A O 1
ATOM 2349 N N . TYR A 1 299 ? 12.516 -2.046 -22.615 1.00 79.00 299 TYR A N 1
ATOM 2350 C CA . TYR A 1 299 ? 13.515 -1.112 -23.109 1.00 79.00 299 TYR A CA 1
ATOM 2351 C C . TYR A 1 299 ? 14.230 -0.431 -21.947 1.00 79.00 299 TYR A C 1
ATOM 2353 O O . TYR A 1 299 ? 13.644 -0.252 -20.881 1.00 79.00 299 TYR A O 1
ATOM 2361 N N . ALA A 1 300 ? 15.487 -0.045 -22.133 1.00 79.88 300 ALA A N 1
ATOM 2362 C CA . ALA A 1 300 ? 16.194 0.737 -21.127 1.00 79.88 300 ALA A CA 1
ATOM 2363 C C . ALA A 1 300 ? 15.464 2.067 -20.903 1.00 79.88 300 ALA A C 1
ATOM 2365 O O . ALA A 1 300 ? 14.946 2.665 -21.848 1.00 79.88 300 ALA A O 1
ATOM 2366 N N . ALA A 1 301 ? 15.426 2.526 -19.657 1.00 75.50 301 ALA A N 1
ATOM 2367 C CA . ALA A 1 301 ? 15.199 3.928 -19.374 1.00 75.50 301 ALA A CA 1
ATOM 2368 C C . ALA A 1 301 ? 16.295 4.743 -20.069 1.00 75.50 301 ALA A C 1
ATOM 2370 O O . ALA A 1 301 ? 17.434 4.294 -20.201 1.00 75.50 301 ALA A O 1
ATOM 2371 N N . ASP A 1 302 ? 15.926 5.920 -20.546 1.00 68.38 302 ASP A N 1
ATOM 2372 C CA . ASP A 1 302 ? 16.763 6.793 -21.353 1.00 68.38 302 ASP A CA 1
ATOM 2373 C C . ASP A 1 302 ? 17.929 7.351 -20.504 1.00 68.38 302 ASP A C 1
ATOM 2375 O O . ASP A 1 302 ? 17.847 8.438 -19.955 1.00 68.38 302 ASP A O 1
ATOM 2379 N N . THR A 1 303 ? 19.008 6.575 -20.333 1.00 55.78 303 THR A N 1
ATOM 2380 C CA . THR A 1 303 ? 20.185 6.923 -19.504 1.00 55.78 303 THR A CA 1
ATOM 2381 C C . THR A 1 303 ? 21.375 7.440 -20.329 1.00 55.78 303 THR A C 1
ATOM 2383 O O . THR A 1 303 ? 22.523 7.328 -19.898 1.00 55.78 303 THR A O 1
ATOM 2386 N N . GLY A 1 304 ? 21.136 7.935 -21.548 1.00 49.44 304 GLY A N 1
ATOM 2387 C CA . GLY A 1 304 ? 22.175 8.314 -22.518 1.00 49.44 304 GLY A CA 1
ATOM 2388 C C . GLY A 1 304 ? 22.366 9.824 -22.680 1.00 49.44 304 GLY A C 1
ATOM 2389 O O . GLY A 1 304 ? 21.532 10.617 -22.257 1.00 49.44 304 GLY A O 1
ATOM 2390 N N . SER A 1 305 ? 23.454 10.242 -23.337 1.00 44.75 305 SER A N 1
ATOM 2391 C CA . SER A 1 305 ? 23.606 11.647 -23.742 1.00 44.75 305 SER A CA 1
ATOM 2392 C C . SER A 1 305 ? 22.517 12.035 -24.757 1.00 44.75 305 SER A C 1
ATOM 2394 O O . SER A 1 305 ? 21.998 11.170 -25.463 1.00 44.75 305 SER A O 1
ATOM 2396 N N . ILE A 1 306 ? 22.218 13.332 -24.919 1.00 42.12 306 ILE A N 1
ATOM 2397 C CA . ILE A 1 306 ? 21.263 13.843 -25.934 1.00 42.12 306 ILE A CA 1
ATOM 2398 C C . ILE A 1 306 ? 21.518 13.248 -27.338 1.00 42.12 306 ILE A C 1
ATOM 2400 O O . ILE A 1 306 ? 20.587 13.058 -28.117 1.00 42.12 306 ILE A O 1
ATOM 2404 N N . THR A 1 307 ? 22.763 12.888 -27.660 1.00 40.72 307 THR A N 1
ATOM 2405 C CA . THR A 1 307 ? 23.146 12.304 -28.956 1.00 40.72 307 THR A CA 1
ATOM 2406 C C . THR A 1 307 ? 22.811 10.810 -29.080 1.00 40.72 307 THR A C 1
ATOM 2408 O O . THR A 1 307 ? 22.529 10.336 -30.184 1.00 40.72 307 THR A O 1
ATOM 2411 N N . ASP A 1 308 ? 22.808 10.067 -27.971 1.00 43.62 308 ASP A N 1
ATOM 2412 C CA . ASP A 1 308 ? 22.491 8.632 -27.931 1.00 43.62 308 ASP A CA 1
ATOM 2413 C C . ASP A 1 308 ? 20.972 8.393 -27.978 1.00 43.62 308 ASP A C 1
ATOM 2415 O O . ASP A 1 308 ? 20.491 7.463 -28.634 1.00 43.62 308 ASP A O 1
ATOM 2419 N N . LEU A 1 309 ? 20.217 9.305 -27.358 1.00 44.09 309 LEU A N 1
ATOM 2420 C CA . LEU A 1 309 ? 18.757 9.273 -27.228 1.00 44.09 309 LEU A CA 1
ATOM 2421 C C . LEU A 1 309 ? 18.017 9.544 -28.544 1.00 44.09 309 LEU A C 1
ATOM 2423 O O . LEU A 1 309 ? 16.944 8.998 -28.785 1.00 44.09 309 LEU A O 1
ATOM 2427 N N . ILE A 1 310 ? 18.619 10.315 -29.451 1.00 47.94 310 ILE A N 1
ATOM 2428 C CA . ILE A 1 310 ? 18.024 10.610 -30.765 1.00 47.94 310 ILE A CA 1
ATOM 2429 C C . ILE A 1 310 ? 18.017 9.372 -31.683 1.00 47.94 310 ILE A C 1
ATOM 2431 O O . ILE A 1 310 ? 17.294 9.355 -32.680 1.00 47.94 310 ILE A O 1
ATOM 2435 N N . LYS A 1 311 ? 18.806 8.321 -31.394 1.00 45.50 311 LYS A N 1
ATOM 2436 C CA . LYS A 1 311 ? 19.057 7.254 -32.378 1.00 45.50 311 LYS A CA 1
ATOM 2437 C C . LYS A 1 311 ? 18.509 5.863 -32.061 1.00 45.50 311 LYS A C 1
ATOM 2439 O O . LYS A 1 311 ? 18.202 5.184 -33.041 1.00 45.50 311 LYS A O 1
ATOM 2444 N N . LYS A 1 312 ? 18.380 5.376 -30.815 1.00 54.19 312 LYS A N 1
ATOM 2445 C CA . LYS A 1 312 ? 17.944 3.970 -30.591 1.00 54.19 312 LYS A CA 1
ATOM 2446 C C . LYS A 1 312 ? 17.253 3.713 -29.247 1.00 54.19 312 LYS A C 1
ATOM 2448 O O . LYS A 1 312 ? 17.892 3.777 -28.207 1.00 54.19 312 LYS A O 1
ATOM 2453 N N . GLN A 1 313 ? 16.005 3.236 -29.293 1.00 59.31 313 GLN A N 1
ATOM 2454 C CA . GLN A 1 313 ? 15.442 2.437 -28.200 1.00 59.31 313 GLN A CA 1
ATOM 2455 C C . GLN A 1 313 ? 16.266 1.149 -28.051 1.00 59.31 313 GLN A C 1
ATOM 2457 O O . GLN A 1 313 ? 16.397 0.380 -29.009 1.00 59.31 313 GLN A O 1
ATOM 2462 N N . ILE A 1 314 ? 16.818 0.907 -26.864 1.00 65.69 314 ILE A N 1
ATOM 2463 C CA . ILE A 1 314 ? 17.618 -0.290 -26.579 1.00 65.69 314 ILE A CA 1
ATOM 2464 C C . ILE A 1 314 ? 16.703 -1.328 -25.934 1.00 65.69 314 ILE A C 1
ATOM 2466 O O . ILE A 1 314 ? 16.253 -1.138 -24.808 1.00 65.69 314 ILE A O 1
ATOM 2470 N N . LEU A 1 315 ? 16.413 -2.415 -26.652 1.00 69.25 315 LEU A N 1
ATOM 2471 C CA . LEU A 1 315 ? 15.738 -3.582 -26.083 1.00 69.25 315 LEU A CA 1
ATOM 2472 C C . LEU A 1 315 ? 16.692 -4.268 -25.095 1.00 69.25 315 LEU A C 1
ATOM 2474 O O . LEU A 1 315 ? 17.778 -4.687 -25.490 1.00 69.25 315 LEU A O 1
ATOM 2478 N N . VAL A 1 316 ? 16.279 -4.375 -23.835 1.00 74.44 316 VAL A N 1
ATOM 2479 C CA . VAL A 1 316 ? 17.063 -4.969 -22.740 1.00 74.44 316 VAL A CA 1
ATOM 2480 C C . VAL A 1 316 ? 16.607 -6.399 -22.471 1.00 74.44 316 VAL A C 1
ATOM 2482 O O . VAL A 1 316 ? 17.440 -7.288 -22.323 1.00 74.44 316 VAL A O 1
ATOM 2485 N N . GLU A 1 317 ? 15.293 -6.640 -22.446 1.00 78.44 317 GLU A N 1
ATOM 2486 C CA . GLU A 1 317 ? 14.714 -7.960 -22.165 1.00 78.44 317 GLU A CA 1
ATOM 2487 C C . GLU A 1 317 ? 13.517 -8.230 -23.096 1.00 78.44 317 GLU A C 1
ATOM 2489 O O . GLU A 1 317 ? 12.726 -7.331 -23.397 1.00 78.44 317 GLU A O 1
ATOM 2494 N N . ASP A 1 318 ? 13.379 -9.476 -23.561 1.00 78.88 318 ASP A N 1
ATOM 2495 C CA . ASP A 1 318 ? 12.224 -9.958 -24.332 1.00 78.88 318 ASP A CA 1
ATOM 2496 C C . ASP A 1 318 ? 11.569 -11.117 -23.575 1.00 78.88 318 ASP A C 1
ATOM 2498 O O . ASP A 1 318 ? 12.070 -12.244 -23.573 1.00 78.88 318 ASP A O 1
ATOM 2502 N N . ASN A 1 319 ? 10.459 -10.821 -22.900 1.00 73.62 319 ASN A N 1
ATOM 2503 C CA . ASN A 1 319 ? 9.718 -11.788 -22.097 1.00 73.62 319 ASN A CA 1
ATOM 2504 C C . ASN A 1 319 ? 8.603 -12.410 -22.947 1.00 73.62 319 ASN A C 1
ATOM 2506 O O . ASN A 1 319 ? 7.605 -11.748 -23.250 1.00 73.62 319 ASN A O 1
ATOM 2510 N N . LYS A 1 320 ? 8.787 -13.674 -23.345 1.00 67.75 320 LYS A N 1
ATOM 2511 C CA . LYS A 1 320 ? 7.903 -14.407 -24.270 1.00 67.75 320 LYS A CA 1
ATOM 2512 C C . LYS A 1 320 ? 6.804 -15.225 -23.603 1.00 67.75 320 LYS A C 1
ATOM 2514 O O . LYS A 1 320 ? 6.951 -15.682 -22.454 1.00 67.75 320 LYS A O 1
#

Foldseek 3Di:
DDDDDDDDDDPPPPPPPPPDPLDPDFPVLVVLLVCLVVFFKKFWWDDPDADKIKIWGGDPHKIWIFIWGDDPPGIDTDIAWIDDDQKIKGKQALVVVVVVVVCCVVCVVPCVVVVVVVVVVVDDDDDDDDDDDDDDDDDDDDDDDDPDDDDDDDDPGMAMEMDGNVCLPQPQFDVVVPSVCSLVSRDDPQLCQQSNVVPPSHDADAQWDRWDWDGWDWDQDPNDIFIWTKTKIFRADPVRDGQKIKIKIFTADPVRHGAKIWIWIAGPNDTHTDDIIGTDDMDSPDDPCNRPDPQYFYWYGRNDDPVVNVDDGHGDDGRD

pLDDT: mean 71.14, std 25.52, range [20.53, 98.38]

Radius of gyration: 25.54 Å; chains: 1; bounding box: 91×54×74 Å

Organism: NCBI:txid2652309

Secondary structure (DSSP, 8-state):
----------------------BPPPHHHHHHHHHHHTT-EEEEES-SSSSEEEEEEEETTEEEEEEEEEETTEEEEEEEEEEETTEEEEEE-HHHHHHHHHHHHHHTTTGGGTHHHHHHTSS-S------------------------------SS-EEEEEEGGGTT-TTS-GGG-GGGHHHHHSPPGGGHHHHTT-TT----TTB---EEEEEEEEEETTEEEEEEEEEEEEE-TTS-EEEEEEEEEEE-TTS-EEEEEEEEEETTEEEEEEEEEEEEEESSPPTTTTSPPSEEEEE---S-HHHHTT---EEEEE-

Sequence (320 aa):
MRMGKKIAAVLAFNMLLSAGNALAEQPAAEKYRAMFQNGTFYVEYGPKGWGMRDYVVAQNGVRMSGYKLEKLFGTTTYPAYRYDNGKYYQFCNKGTVKRQMEIANQNYHAYTHYESYQDSVGLDNSFSAGRRTVSSVGAGGFFGGGIYGQHNDLPKNTTGKVLDESQMNNPALDPDAHWELVKSHLSLPSSLKIFAWNDKYMSKEYGETEPSFVESGQVEDDGKSYVCDKYVSPLKDSNGKVKAEMHYTAIYDDKGNLRKITKICRIAGKDIPIDELEVVTITDILPEKAINMPKSKIYAADTGSITDLIKKQILVEDNK